Protein AF-A0A1F6DGD8-F1 (afdb_monomer_lite)

Radius of gyration: 29.58 Å; chains: 1; bounding box: 87×39×94 Å

Sequence (217 aa):
MFLIFITRGFLIGGSLERFRTCSASPIFKDLSFHDVTARYHFTMQELTEERMRLYEGSTPLQCDAESMDDVIPTGALAREVARSLPDVPDWPAFSYRNFELLLHEFWRTYDCHLSSYNLDANAYAKAQGIHLSEEAIVSNITREREFVLERERARARATFDRLMNVLRASEKNLPVHAALRCLQRGAADVRNALSLVSDAAQCLPARLGQPETSLRQ

Structure (mmCIF, N/CA/C/O backbone):
data_AF-A0A1F6DGD8-F1
#
_entry.id   AF-A0A1F6DGD8-F1
#
loop_
_atom_site.group_PDB
_atom_site.id
_atom_site.type_symbol
_atom_site.label_atom_id
_atom_site.label_alt_id
_atom_site.label_comp_id
_atom_site.label_asym_id
_atom_site.label_entity_id
_atom_site.label_seq_id
_atom_site.pdbx_PDB_ins_code
_atom_site.Cartn_x
_atom_site.Cartn_y
_atom_site.Cartn_z
_atom_site.occupancy
_atom_site.B_iso_or_equiv
_atom_site.auth_seq_id
_atom_site.auth_comp_id
_atom_site.auth_asym_id
_atom_site.auth_atom_id
_atom_site.pdbx_PDB_model_num
ATOM 1 N N . MET A 1 1 ? 32.852 -26.209 34.727 1.00 40.91 1 MET A N 1
ATOM 2 C CA . MET A 1 1 ? 31.827 -27.115 34.173 1.00 40.91 1 MET A CA 1
ATOM 3 C C . MET A 1 1 ? 30.663 -26.244 33.728 1.00 40.91 1 MET A C 1
ATOM 5 O O . MET A 1 1 ? 29.937 -25.725 34.561 1.00 40.91 1 MET A O 1
ATOM 9 N N . PHE A 1 2 ? 30.646 -25.944 32.429 1.00 40.12 2 PHE A N 1
ATOM 10 C CA . PHE A 1 2 ? 29.650 -25.135 31.724 1.00 40.12 2 PHE A CA 1
ATOM 11 C C . PHE A 1 2 ? 28.313 -25.871 31.658 1.00 40.12 2 PHE A C 1
ATOM 13 O O . PHE A 1 2 ? 28.341 -27.084 31.498 1.00 40.12 2 PHE A O 1
ATOM 20 N N . LEU A 1 3 ? 27.194 -25.143 31.643 1.00 39.84 3 LEU A N 1
ATOM 21 C CA . LEU A 1 3 ? 26.045 -25.452 30.783 1.00 39.84 3 LEU A CA 1
ATOM 22 C C . LEU A 1 3 ? 25.228 -24.167 30.573 1.00 39.84 3 LEU A C 1
ATOM 24 O O . LEU A 1 3 ? 24.606 -23.633 31.486 1.00 39.84 3 LEU A O 1
ATOM 28 N N . ILE A 1 4 ? 25.319 -23.647 29.350 1.00 45.53 4 ILE A N 1
ATOM 29 C CA . ILE A 1 4 ? 24.620 -22.470 28.836 1.00 45.53 4 ILE A CA 1
ATOM 30 C C . ILE A 1 4 ? 23.213 -22.911 28.420 1.00 45.53 4 ILE A C 1
ATOM 32 O O . ILE A 1 4 ? 23.064 -23.856 27.646 1.00 45.53 4 ILE A O 1
ATOM 36 N N . PHE A 1 5 ? 22.185 -22.200 28.886 1.00 42.31 5 PHE A N 1
ATOM 37 C CA . PHE A 1 5 ? 20.824 -22.309 28.363 1.00 42.31 5 PHE A CA 1
ATOM 38 C C . PHE A 1 5 ? 20.746 -21.647 26.979 1.00 42.31 5 PHE A C 1
ATOM 40 O O . PHE A 1 5 ? 20.439 -20.466 26.855 1.00 42.31 5 PHE A O 1
ATOM 47 N N . ILE A 1 6 ? 21.011 -22.421 25.927 1.00 49.81 6 ILE A N 1
ATOM 48 C CA . ILE A 1 6 ? 20.529 -22.126 24.574 1.00 49.81 6 ILE A CA 1
ATOM 49 C C . ILE A 1 6 ? 19.357 -23.068 24.342 1.00 49.81 6 ILE A C 1
ATOM 51 O O . ILE A 1 6 ? 19.546 -24.239 24.027 1.00 49.81 6 ILE A O 1
ATOM 55 N N . THR A 1 7 ? 18.132 -22.582 24.530 1.00 43.38 7 THR A N 1
ATOM 56 C CA . THR A 1 7 ? 16.950 -23.338 24.113 1.00 43.38 7 THR A CA 1
ATOM 57 C C . THR A 1 7 ? 16.058 -22.485 23.228 1.00 43.38 7 THR A C 1
ATOM 59 O O . THR A 1 7 ? 15.537 -21.453 23.633 1.00 43.38 7 THR A O 1
ATOM 62 N N . ARG A 1 8 ? 15.882 -23.017 22.013 1.00 40.22 8 ARG A N 1
ATOM 63 C CA . ARG A 1 8 ? 14.787 -22.788 21.065 1.00 40.22 8 ARG A CA 1
ATOM 64 C C . ARG A 1 8 ? 14.859 -21.535 20.198 1.00 40.22 8 ARG A C 1
ATOM 66 O O . ARG A 1 8 ? 13.958 -20.708 20.167 1.00 40.22 8 ARG A O 1
ATOM 73 N N . GLY A 1 9 ? 15.844 -21.566 19.302 1.00 39.03 9 GLY A N 1
ATOM 74 C CA . GLY A 1 9 ? 15.553 -21.282 17.900 1.00 39.03 9 GLY A CA 1
ATOM 75 C C . GLY A 1 9 ? 14.608 -22.354 17.350 1.00 39.03 9 GLY A C 1
ATOM 76 O O . GLY A 1 9 ? 15.043 -23.453 17.017 1.00 39.03 9 GLY A O 1
ATOM 77 N N . PHE A 1 10 ? 13.315 -22.045 17.275 1.00 38.25 10 PHE A N 1
ATOM 78 C CA . PHE A 1 10 ? 12.439 -22.659 16.282 1.00 38.25 10 PHE A CA 1
ATOM 79 C C . PHE A 1 10 ? 12.475 -21.739 15.064 1.00 38.25 10 PHE A C 1
ATOM 81 O O . PHE A 1 10 ? 11.715 -20.783 14.936 1.00 38.25 10 PHE A O 1
ATOM 88 N N . LEU A 1 11 ? 13.463 -21.995 14.209 1.00 40.72 11 LEU A N 1
ATOM 89 C CA . LEU A 1 11 ? 13.528 -21.439 12.871 1.00 40.72 11 LEU A CA 1
ATOM 90 C C . LEU A 1 11 ? 12.308 -21.957 12.110 1.00 40.72 11 LEU A C 1
ATOM 92 O O . LEU A 1 11 ? 12.252 -23.122 11.721 1.00 40.72 11 LEU A O 1
ATOM 96 N N . ILE A 1 12 ? 11.343 -21.073 11.870 1.00 48.94 12 ILE A N 1
ATOM 97 C CA . ILE A 1 12 ? 10.409 -21.197 10.753 1.00 48.94 12 ILE A CA 1
ATOM 98 C C . ILE A 1 12 ? 11.261 -21.009 9.487 1.00 48.94 12 ILE A C 1
ATOM 100 O O . ILE A 1 12 ? 11.306 -19.944 8.884 1.00 48.94 12 ILE A O 1
ATOM 104 N N . GLY A 1 13 ? 12.027 -22.044 9.135 1.00 35.81 13 GLY A N 1
ATOM 105 C CA . GLY A 1 13 ? 12.847 -22.153 7.926 1.00 35.81 13 GLY A CA 1
ATOM 106 C C . GLY A 1 13 ? 12.016 -22.573 6.715 1.00 35.81 13 GLY A C 1
ATOM 107 O O . GLY A 1 13 ? 12.469 -23.357 5.889 1.00 35.81 13 GLY A O 1
ATOM 108 N N . GLY A 1 14 ? 10.777 -22.089 6.631 1.00 36.12 14 GLY A N 1
ATOM 109 C CA . GLY A 1 14 ? 9.896 -22.263 5.484 1.00 36.12 14 GLY A CA 1
ATOM 110 C C . GLY A 1 14 ? 10.164 -21.178 4.448 1.00 36.12 14 GLY A C 1
ATOM 111 O O . GLY A 1 14 ? 9.454 -20.185 4.403 1.00 36.12 14 GLY A O 1
ATOM 112 N N . SER A 1 15 ? 11.216 -21.384 3.654 1.00 41.22 15 SER A N 1
ATOM 113 C CA . SER A 1 15 ? 11.494 -20.769 2.347 1.00 41.22 15 SER A CA 1
ATOM 114 C C . SER A 1 15 ? 11.371 -19.237 2.224 1.00 41.22 15 SER A C 1
ATOM 116 O O . SER A 1 15 ? 10.540 -18.715 1.487 1.00 41.22 15 SER A O 1
ATOM 118 N N . LEU A 1 16 ? 12.329 -18.509 2.808 1.00 45.91 16 LEU A N 1
ATOM 119 C CA . LEU A 1 16 ? 12.731 -17.199 2.266 1.00 45.91 16 LEU A CA 1
ATOM 120 C C . LEU A 1 16 ? 13.339 -17.317 0.844 1.00 45.91 16 LEU A C 1
ATOM 122 O O . LEU A 1 16 ? 13.525 -16.312 0.165 1.00 45.91 16 LEU A O 1
ATOM 126 N N . GLU A 1 17 ? 13.640 -18.536 0.375 1.00 41.62 17 GLU A N 1
ATOM 127 C CA . GLU A 1 17 ? 14.158 -18.793 -0.974 1.00 41.62 17 GLU A CA 1
ATOM 128 C C . GLU A 1 17 ? 13.099 -18.690 -2.079 1.00 41.62 17 GLU A C 1
ATOM 130 O O . GLU A 1 17 ? 13.462 -18.384 -3.213 1.00 41.62 17 GLU A O 1
ATOM 135 N N . ARG A 1 18 ? 11.800 -18.850 -1.778 1.00 46.66 18 ARG A N 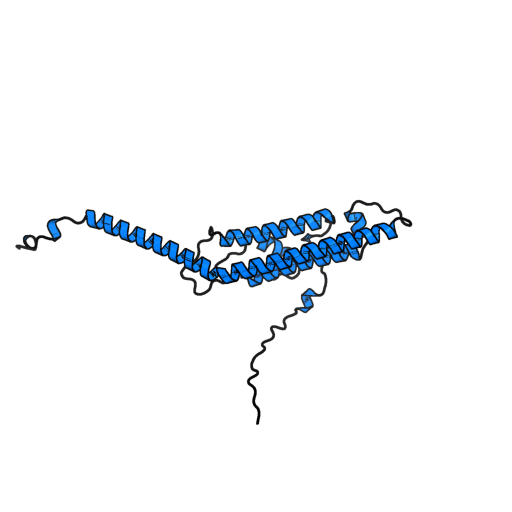1
ATOM 136 C CA . ARG A 1 18 ? 10.726 -18.609 -2.763 1.00 46.66 18 ARG A CA 1
ATOM 137 C C . ARG A 1 18 ? 10.729 -17.173 -3.291 1.00 46.66 18 ARG A C 1
ATOM 139 O O . ARG A 1 18 ? 10.418 -16.942 -4.451 1.00 46.66 18 ARG A O 1
ATOM 146 N N . PHE A 1 19 ? 11.195 -16.228 -2.478 1.00 50.31 19 PHE A N 1
ATOM 147 C CA . PHE A 1 19 ? 11.262 -14.813 -2.836 1.00 50.31 19 PHE A CA 1
ATOM 148 C C . PHE A 1 19 ? 12.447 -14.439 -3.750 1.00 50.31 19 PHE A C 1
ATOM 150 O O . PHE A 1 19 ? 12.554 -13.276 -4.139 1.00 50.31 19 PHE A O 1
ATOM 157 N N . ARG A 1 20 ? 13.344 -15.374 -4.112 1.00 50.34 20 ARG A N 1
ATOM 158 C CA . ARG A 1 20 ? 14.550 -15.066 -4.915 1.00 50.34 20 ARG A CA 1
ATOM 159 C C . ARG A 1 20 ? 14.324 -14.988 -6.420 1.00 50.34 20 ARG A C 1
ATOM 161 O O . ARG A 1 20 ? 15.114 -14.347 -7.106 1.00 50.34 20 ARG A O 1
ATOM 168 N N . THR A 1 21 ? 13.298 -15.640 -6.949 1.00 63.34 21 THR A N 1
ATOM 169 C CA . THR A 1 21 ? 13.036 -15.625 -8.390 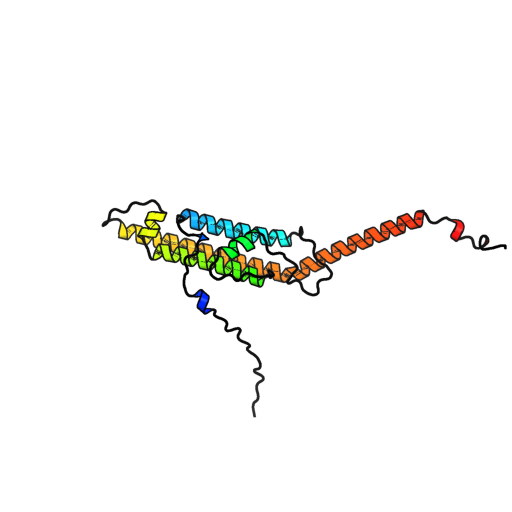1.00 63.34 21 THR A CA 1
ATOM 170 C C . THR A 1 21 ? 12.036 -14.530 -8.716 1.00 63.34 21 THR A C 1
ATOM 172 O O . THR A 1 21 ? 10.925 -14.531 -8.186 1.00 63.34 21 THR A O 1
ATOM 175 N N . CYS A 1 22 ? 12.434 -13.598 -9.583 1.00 71.38 22 CYS A N 1
ATOM 176 C CA . CYS A 1 22 ? 11.527 -12.603 -10.136 1.00 71.38 22 CYS A CA 1
ATOM 177 C C . CYS A 1 22 ? 10.519 -13.305 -11.043 1.00 71.38 22 CYS A C 1
ATOM 179 O O . CYS A 1 22 ? 10.833 -13.669 -12.175 1.00 71.38 22 CYS A O 1
ATOM 181 N N . SER A 1 23 ? 9.319 -13.536 -10.525 1.00 65.56 23 SER A N 1
ATOM 182 C CA . SER A 1 23 ? 8.184 -13.991 -11.312 1.00 65.56 23 SER A CA 1
ATOM 183 C C . SER A 1 23 ? 7.484 -12.770 -11.906 1.00 65.56 23 SER A C 1
ATOM 185 O O . SER A 1 23 ? 7.271 -11.758 -11.238 1.00 65.56 23 SER A O 1
ATOM 187 N N . ALA A 1 24 ? 7.159 -12.841 -13.196 1.00 63.22 24 ALA A N 1
ATOM 188 C CA . ALA A 1 24 ? 6.364 -11.807 -13.841 1.00 63.22 24 ALA A CA 1
ATOM 189 C C . ALA A 1 24 ? 4.959 -11.828 -13.225 1.00 63.22 24 ALA A C 1
ATOM 191 O O . ALA A 1 24 ? 4.208 -12.785 -13.425 1.00 63.22 24 ALA A O 1
ATOM 192 N N . SER A 1 25 ? 4.607 -10.798 -12.455 1.00 71.19 25 SER A N 1
ATOM 193 C CA . SER A 1 25 ? 3.242 -10.667 -11.951 1.00 71.19 25 SER A CA 1
ATOM 194 C C . SER A 1 25 ? 2.317 -10.174 -13.062 1.00 71.19 25 SER A C 1
ATOM 196 O O . SER A 1 25 ? 2.694 -9.285 -13.833 1.00 71.19 25 SER A O 1
ATOM 198 N N . PRO A 1 26 ? 1.080 -10.693 -13.126 1.00 80.56 26 PRO A N 1
ATOM 199 C CA . PRO A 1 26 ? 0.079 -10.201 -14.063 1.00 80.56 26 PRO A CA 1
ATOM 200 C C . PRO A 1 26 ? -0.262 -8.716 -13.861 1.00 80.56 26 PRO A C 1
ATOM 202 O O . PRO A 1 26 ? -0.726 -8.090 -14.807 1.00 80.56 26 PRO A O 1
ATOM 205 N N . ILE A 1 27 ? -0.018 -8.131 -12.679 1.00 87.75 27 ILE A N 1
ATOM 206 C CA . ILE A 1 27 ? -0.448 -6.759 -12.357 1.00 87.75 27 ILE A CA 1
ATOM 207 C C . ILE A 1 27 ? 0.264 -5.668 -13.169 1.00 87.75 27 ILE A C 1
ATOM 209 O O . ILE A 1 27 ? -0.312 -4.609 -13.408 1.00 87.75 27 ILE A O 1
ATOM 213 N N . PHE A 1 28 ? 1.501 -5.927 -13.599 1.00 89.81 28 PHE A N 1
ATOM 214 C CA . PHE A 1 28 ? 2.312 -4.993 -14.390 1.00 89.81 28 PHE A CA 1
ATOM 215 C C . PHE A 1 28 ? 2.538 -5.474 -15.821 1.00 89.81 28 PHE A C 1
ATOM 217 O O . PHE A 1 28 ? 3.263 -4.842 -16.593 1.00 89.81 28 PHE A O 1
ATOM 224 N N . LYS A 1 29 ? 1.930 -6.605 -16.182 1.00 85.25 29 LYS A N 1
ATOM 225 C CA . LYS A 1 29 ? 2.089 -7.190 -17.502 1.00 85.25 29 LYS A CA 1
ATOM 226 C C . LYS A 1 29 ? 1.529 -6.233 -18.557 1.00 85.25 29 LYS A C 1
ATOM 228 O O . LYS A 1 29 ? 0.457 -5.667 -18.378 1.00 85.25 29 LYS A O 1
ATOM 233 N N . ASP A 1 30 ? 2.271 -6.070 -19.648 1.00 84.56 30 ASP A N 1
ATOM 234 C CA . ASP A 1 30 ? 1.887 -5.274 -20.822 1.00 84.56 30 ASP A CA 1
ATOM 235 C C . ASP A 1 30 ? 1.698 -3.759 -20.572 1.00 84.56 30 ASP A C 1
ATOM 237 O O . ASP A 1 30 ? 1.304 -3.033 -21.483 1.00 84.56 30 ASP A O 1
ATOM 241 N N . LEU A 1 31 ? 2.024 -3.255 -19.376 1.00 87.44 31 LEU A N 1
ATOM 242 C CA . LEU A 1 31 ? 1.972 -1.827 -19.055 1.00 87.44 31 LEU A CA 1
ATOM 243 C C . LEU A 1 31 ? 3.235 -1.093 -19.524 1.00 87.44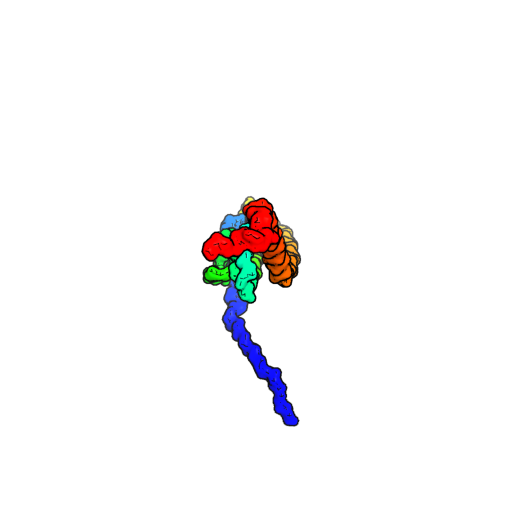 31 LEU A C 1
ATOM 245 O O . LEU A 1 31 ? 4.331 -1.651 -19.514 1.00 87.44 31 LEU A O 1
ATOM 249 N N . SER A 1 32 ? 3.098 0.186 -19.886 1.00 87.88 32 SER A N 1
ATOM 250 C CA . SER A 1 32 ? 4.253 1.047 -20.162 1.00 87.88 32 SER A CA 1
ATOM 251 C C . SER A 1 32 ? 5.054 1.335 -18.886 1.00 87.88 32 SER A C 1
ATOM 253 O O . SER A 1 32 ? 4.549 1.182 -17.777 1.00 87.88 32 SER A O 1
ATOM 255 N N . PHE A 1 33 ? 6.299 1.806 -19.001 1.00 88.38 33 PHE A N 1
ATOM 256 C CA . PHE A 1 33 ? 7.082 2.214 -17.827 1.00 88.38 33 PHE A CA 1
ATOM 257 C C . PHE A 1 33 ? 6.336 3.282 -17.011 1.00 88.38 33 PHE A C 1
ATOM 259 O O . PHE A 1 33 ? 6.224 3.166 -15.792 1.00 88.38 33 PHE A O 1
ATOM 266 N N . HIS A 1 34 ? 5.760 4.277 -17.690 1.00 90.38 34 HIS A N 1
ATOM 267 C CA . HIS A 1 34 ? 4.965 5.314 -17.042 1.00 90.38 34 HIS A CA 1
ATOM 268 C C . HIS A 1 34 ? 3.742 4.721 -16.325 1.00 90.38 34 HIS A C 1
ATOM 270 O O . HIS A 1 34 ? 3.513 5.023 -15.156 1.00 90.38 34 HIS A O 1
ATOM 276 N N . ASP A 1 35 ? 3.009 3.810 -16.965 1.00 92.56 35 ASP A N 1
ATOM 277 C CA . ASP A 1 35 ? 1.814 3.209 -16.364 1.00 92.56 35 ASP A CA 1
ATOM 278 C C . ASP A 1 35 ? 2.152 2.289 -15.191 1.00 92.56 35 ASP A C 1
ATOM 280 O O . ASP A 1 35 ? 1.443 2.302 -14.189 1.00 92.56 35 ASP A O 1
ATOM 284 N N . VAL A 1 36 ? 3.257 1.537 -15.259 1.00 91.75 36 VAL A N 1
ATOM 285 C CA . VAL A 1 36 ? 3.736 0.709 -14.141 1.00 91.75 36 VAL A CA 1
ATOM 286 C C . VAL A 1 36 ? 4.077 1.588 -12.940 1.00 91.75 36 VAL A C 1
ATOM 288 O O . VAL A 1 36 ? 3.627 1.300 -11.832 1.00 91.75 36 VAL A O 1
ATOM 291 N N . THR A 1 37 ? 4.841 2.666 -13.147 1.00 94.00 37 THR A N 1
ATOM 292 C CA . THR A 1 37 ? 5.204 3.590 -12.059 1.00 94.00 37 THR A CA 1
ATOM 293 C C . THR A 1 37 ? 3.961 4.236 -11.446 1.00 94.00 37 THR A C 1
ATOM 295 O O . THR A 1 37 ? 3.780 4.189 -10.229 1.00 94.00 37 THR A O 1
ATOM 298 N N . ALA A 1 38 ? 3.053 4.761 -12.274 1.00 95.38 38 ALA A N 1
ATOM 299 C CA . ALA A 1 38 ? 1.805 5.363 -11.820 1.00 95.38 38 ALA A CA 1
ATOM 300 C C . ALA A 1 38 ? 0.932 4.358 -11.055 1.00 95.38 38 ALA A C 1
ATOM 302 O O . ALA A 1 38 ? 0.467 4.662 -9.956 1.00 95.38 38 ALA A O 1
ATOM 303 N N . ARG A 1 39 ? 0.761 3.142 -11.591 1.00 95.31 39 ARG A N 1
ATOM 304 C CA . ARG A 1 39 ? -0.012 2.065 -10.963 1.00 95.31 39 ARG A CA 1
ATOM 305 C C . ARG A 1 39 ? 0.574 1.671 -9.614 1.00 95.31 39 ARG A C 1
ATOM 307 O O . ARG A 1 39 ? -0.181 1.550 -8.659 1.00 95.31 39 ARG A O 1
ATOM 314 N N . TYR A 1 40 ? 1.894 1.512 -9.514 1.00 95.56 40 TYR A N 1
ATOM 315 C CA . TYR A 1 40 ? 2.559 1.186 -8.253 1.00 95.56 40 TYR A CA 1
ATOM 316 C C . TYR A 1 40 ? 2.310 2.255 -7.182 1.00 95.56 40 TYR A C 1
ATOM 318 O O . TYR A 1 40 ? 1.843 1.926 -6.091 1.00 95.56 40 TYR A O 1
ATOM 326 N N . HIS A 1 41 ? 2.583 3.528 -7.491 1.00 96.00 41 HIS A N 1
ATOM 327 C CA . HIS A 1 41 ? 2.426 4.619 -6.521 1.00 96.00 41 HIS A CA 1
ATOM 328 C C . HIS A 1 41 ? 0.967 4.794 -6.102 1.00 96.00 41 HIS A C 1
ATOM 330 O O . HIS A 1 41 ? 0.689 4.929 -4.912 1.00 96.00 41 HIS A O 1
ATOM 336 N N . PHE A 1 42 ? 0.042 4.729 -7.061 1.00 96.56 42 PHE A N 1
ATOM 337 C CA . PHE A 1 42 ? -1.389 4.826 -6.798 1.00 96.56 42 PHE A CA 1
ATOM 338 C C . PHE A 1 42 ? -1.884 3.672 -5.921 1.00 96.56 42 PHE A C 1
ATOM 340 O O . PHE A 1 42 ? -2.467 3.910 -4.869 1.00 96.56 42 PHE A O 1
ATOM 347 N N . THR A 1 43 ? -1.579 2.422 -6.279 1.00 96.31 43 THR A N 1
ATOM 348 C CA . THR A 1 43 ? -2.005 1.257 -5.492 1.00 96.31 43 THR A CA 1
ATOM 349 C C . THR A 1 43 ? -1.371 1.246 -4.098 1.00 96.31 43 THR A C 1
ATOM 351 O O . THR A 1 43 ? -2.063 0.939 -3.132 1.00 96.31 43 THR A O 1
ATOM 354 N N . MET A 1 44 ? -0.097 1.632 -3.941 1.00 95.69 44 MET A N 1
ATOM 355 C CA . MET A 1 44 ? 0.514 1.765 -2.608 1.00 95.69 44 MET A CA 1
ATOM 356 C C . MET A 1 44 ? -0.170 2.832 -1.753 1.00 95.69 44 MET A C 1
ATOM 358 O O . MET A 1 44 ? -0.380 2.621 -0.554 1.00 95.69 44 MET A O 1
ATOM 362 N N . GLN A 1 45 ? -0.516 3.970 -2.358 1.00 95.69 45 GLN A N 1
ATOM 363 C CA . GLN A 1 45 ? -1.264 5.021 -1.683 1.00 95.69 45 GLN A CA 1
ATOM 364 C C . GLN A 1 45 ? -2.636 4.503 -1.242 1.00 95.69 45 GLN A C 1
ATOM 366 O O . GLN A 1 45 ? -2.958 4.601 -0.061 1.00 95.69 45 GLN A O 1
ATOM 371 N N . GLU A 1 46 ? -3.408 3.898 -2.144 1.00 95.81 46 GLU A N 1
ATOM 372 C CA . GLU A 1 46 ? -4.745 3.392 -1.827 1.00 95.81 46 GLU A CA 1
ATOM 373 C C . GLU A 1 46 ? -4.722 2.280 -0.771 1.00 95.81 46 GLU A C 1
ATOM 375 O O . GLU A 1 46 ? -5.548 2.295 0.138 1.00 95.81 46 GLU A O 1
ATOM 380 N N . LEU A 1 47 ? -3.760 1.350 -0.828 1.00 94.06 47 LEU A N 1
ATOM 381 C CA . LEU A 1 47 ? -3.591 0.309 0.195 1.00 94.06 47 LEU A CA 1
ATOM 382 C C . LEU A 1 47 ? -3.297 0.913 1.569 1.00 94.06 47 LEU A C 1
ATOM 384 O O . LEU A 1 47 ? -3.828 0.467 2.589 1.00 94.06 47 LEU A O 1
ATOM 388 N N . THR A 1 48 ? -2.443 1.935 1.599 1.00 91.75 48 THR A N 1
ATOM 389 C CA . THR A 1 48 ? -2.101 2.640 2.835 1.00 91.75 48 THR A CA 1
ATOM 390 C C . THR A 1 48 ? -3.309 3.394 3.371 1.00 91.75 48 THR A C 1
ATOM 392 O O . THR A 1 48 ? -3.625 3.273 4.550 1.00 91.75 48 THR A O 1
ATOM 395 N N . GLU A 1 49 ? -4.011 4.143 2.522 1.00 91.62 49 GLU A N 1
ATOM 396 C CA . GLU A 1 49 ? -5.215 4.878 2.904 1.00 91.62 49 GLU A CA 1
ATOM 397 C C . GLU A 1 49 ? -6.321 3.944 3.391 1.00 91.62 49 GLU A C 1
ATOM 399 O O . GLU A 1 49 ? -6.936 4.219 4.419 1.00 91.62 49 GLU A O 1
ATOM 404 N N . GLU A 1 50 ? -6.556 2.826 2.702 1.00 89.75 50 GLU A N 1
ATOM 405 C CA . GLU A 1 50 ? -7.510 1.805 3.128 1.00 89.75 50 GLU A CA 1
ATOM 406 C C . GLU A 1 50 ? -7.163 1.306 4.533 1.00 89.75 50 GLU A C 1
ATOM 408 O O . GLU A 1 50 ? -8.023 1.307 5.415 1.00 89.75 50 GLU A O 1
ATOM 413 N N . ARG A 1 51 ? -5.890 0.967 4.786 1.00 87.00 51 ARG A N 1
ATOM 414 C CA . ARG A 1 51 ? -5.446 0.547 6.121 1.00 87.00 51 ARG A CA 1
ATOM 415 C C . ARG A 1 51 ? -5.616 1.655 7.159 1.00 87.00 51 ARG A C 1
ATOM 417 O O . ARG A 1 51 ? -6.062 1.373 8.269 1.00 87.00 51 ARG A O 1
ATOM 424 N N . MET A 1 52 ? -5.299 2.902 6.815 1.00 85.44 52 MET A N 1
ATOM 425 C CA . MET A 1 52 ? -5.429 4.034 7.733 1.00 85.44 52 MET A CA 1
ATOM 426 C C . MET A 1 52 ? -6.886 4.331 8.096 1.00 85.44 52 MET A C 1
ATOM 428 O O . MET A 1 52 ? -7.189 4.539 9.270 1.00 85.44 52 MET A O 1
ATOM 432 N N . ARG A 1 53 ? -7.812 4.243 7.136 1.00 84.50 53 ARG A N 1
ATOM 433 C CA . ARG A 1 53 ? -9.255 4.403 7.384 1.00 84.50 53 ARG A CA 1
ATOM 434 C C . ARG A 1 53 ? -9.791 3.366 8.366 1.00 84.50 53 ARG A C 1
ATOM 436 O O . ARG A 1 53 ? -10.647 3.688 9.188 1.00 84.50 53 ARG A O 1
ATOM 443 N N . LEU A 1 54 ? -9.259 2.144 8.335 1.00 76.81 54 LEU A N 1
ATOM 444 C CA . LEU A 1 54 ? -9.625 1.117 9.312 1.00 76.81 54 LEU A CA 1
ATOM 445 C C . LEU A 1 54 ? -9.188 1.486 10.737 1.00 76.81 54 LEU A C 1
ATOM 447 O O . LEU A 1 54 ? -9.872 1.117 11.695 1.00 76.81 54 LEU A O 1
ATOM 451 N N . TYR A 1 55 ? -8.113 2.269 10.893 1.00 75.75 55 TYR A N 1
ATOM 452 C CA . TYR A 1 55 ? -7.772 2.856 12.187 1.00 75.75 55 TYR A CA 1
ATOM 453 C C . TYR A 1 55 ? -8.664 4.020 12.563 1.00 75.75 55 TYR A C 1
ATOM 455 O O . TYR A 1 55 ? -8.844 4.226 13.751 1.00 75.75 55 TYR A O 1
ATOM 463 N N . GLU A 1 56 ? -9.228 4.788 11.636 1.00 76.81 56 GLU A N 1
ATOM 464 C CA . GLU A 1 56 ? -9.967 6.025 11.939 1.00 76.81 56 GLU A CA 1
ATOM 465 C C . GLU A 1 56 ? -11.360 5.800 12.555 1.00 76.81 56 GLU A C 1
ATOM 467 O O . GLU A 1 56 ? -11.898 6.713 13.177 1.00 76.81 56 GLU A O 1
ATOM 472 N N . GLY A 1 57 ? -11.863 4.561 12.572 1.00 61.41 57 GLY A N 1
ATOM 473 C CA . GLY A 1 57 ? -12.905 4.158 13.528 1.00 61.41 57 GLY A CA 1
ATOM 474 C C . GLY A 1 57 ? -14.319 4.021 12.978 1.00 61.41 57 GLY A C 1
ATOM 475 O O . GLY A 1 57 ? -15.271 4.099 13.750 1.00 61.41 57 GLY A O 1
ATOM 476 N N . SER A 1 58 ? -14.478 3.765 11.679 1.00 61.25 58 SER A N 1
ATOM 477 C CA . SER A 1 58 ? -15.748 3.242 11.151 1.00 61.25 58 SER A CA 1
ATOM 478 C C . SER A 1 58 ? -15.974 1.771 11.523 1.00 61.25 58 SER A C 1
ATOM 480 O O . SER A 1 58 ? -17.111 1.301 11.529 1.00 61.25 58 SER A O 1
ATOM 482 N N . THR A 1 59 ? -14.910 1.044 11.866 1.00 66.38 59 THR A N 1
ATOM 483 C CA . THR A 1 59 ? -14.981 -0.359 12.269 1.00 66.38 59 THR A CA 1
ATOM 484 C C . THR A 1 59 ? -15.394 -0.481 13.739 1.00 66.38 59 THR A C 1
ATOM 486 O O . THR A 1 59 ? -14.697 0.058 14.607 1.00 66.38 59 THR A O 1
ATOM 489 N N . PRO A 1 60 ? -16.502 -1.177 14.059 1.00 64.69 60 PRO A N 1
ATOM 490 C CA . PRO A 1 60 ? -16.901 -1.402 15.440 1.00 64.69 60 PRO A CA 1
ATOM 491 C C . PRO A 1 60 ? -15.841 -2.251 16.148 1.00 64.69 60 PRO A C 1
ATOM 493 O O . PRO A 1 60 ? -15.677 -3.434 15.865 1.00 64.69 60 PRO A O 1
ATOM 496 N N . LEU A 1 61 ? -15.116 -1.620 17.069 1.00 70.12 61 LEU A N 1
ATOM 497 C CA . LEU A 1 61 ? -14.154 -2.285 17.939 1.00 70.12 61 LEU A CA 1
ATOM 498 C C . LEU A 1 61 ? -14.894 -3.169 18.947 1.00 70.12 61 LEU A C 1
ATOM 500 O O . LEU A 1 61 ? -15.753 -2.689 19.692 1.00 70.12 61 LEU A O 1
ATOM 504 N N . GLN A 1 62 ? -14.533 -4.449 18.971 1.00 72.19 62 GLN A N 1
ATOM 505 C CA . GLN A 1 62 ? -14.902 -5.384 20.028 1.00 72.19 62 GLN A CA 1
ATOM 506 C C . GLN A 1 62 ? -14.049 -5.076 21.266 1.00 72.19 62 GLN A C 1
ATOM 508 O O . GLN A 1 62 ? -12.859 -5.374 21.315 1.00 72.19 62 GLN A O 1
ATOM 513 N N . CYS A 1 63 ? -14.647 -4.383 22.239 1.00 73.75 63 CYS A N 1
ATOM 514 C CA . CYS A 1 63 ? -13.987 -3.956 23.482 1.00 73.75 63 CYS A CA 1
ATOM 515 C C . CYS A 1 63 ? -13.823 -5.082 24.518 1.00 73.75 63 CYS A C 1
ATOM 517 O O . CYS A 1 63 ? -13.417 -4.833 25.650 1.00 73.75 63 CYS A O 1
ATOM 519 N N . ASP A 1 64 ? -14.166 -6.299 24.118 1.00 66.69 64 ASP A N 1
ATOM 520 C CA . ASP A 1 64 ? -14.108 -7.565 24.837 1.00 66.69 64 ASP A CA 1
ATOM 521 C C . ASP A 1 64 ? -13.021 -8.510 24.289 1.00 66.69 64 ASP A C 1
ATOM 523 O O . ASP A 1 64 ? -12.851 -9.611 24.809 1.00 66.69 64 ASP A O 1
ATOM 527 N N . ALA A 1 65 ? -12.269 -8.097 23.262 1.00 57.72 65 ALA A N 1
ATOM 528 C CA . ALA A 1 65 ? -11.257 -8.940 22.638 1.00 57.72 65 ALA A CA 1
ATOM 529 C C . ALA A 1 65 ? -10.012 -9.119 23.533 1.00 57.72 65 ALA A C 1
ATOM 531 O O . ALA A 1 65 ? -9.358 -8.147 23.913 1.00 57.72 65 ALA A O 1
ATOM 532 N N . GLU A 1 66 ? -9.638 -10.374 23.816 1.00 59.50 66 GLU A N 1
ATOM 533 C CA . GLU A 1 66 ? -8.373 -10.720 24.495 1.00 59.50 66 GLU A CA 1
ATOM 534 C C . GLU A 1 66 ? -7.136 -10.374 23.647 1.00 59.50 66 GLU A C 1
ATOM 536 O O . GLU A 1 66 ? -6.051 -10.156 24.190 1.00 59.50 66 GLU A O 1
ATOM 541 N N . SER A 1 67 ? -7.284 -10.308 22.317 1.00 59.56 67 SER A N 1
ATOM 542 C CA . SER A 1 67 ? -6.208 -9.948 21.392 1.00 59.56 67 SER A CA 1
ATOM 543 C C . SER A 1 67 ? -6.685 -8.992 20.301 1.00 59.56 67 SER A C 1
ATOM 545 O O . SER A 1 67 ? -7.827 -9.048 19.849 1.00 59.56 67 SER A O 1
ATOM 547 N N . MET A 1 68 ? -5.778 -8.121 19.861 1.00 60.75 68 MET A N 1
ATOM 548 C CA . MET A 1 68 ? -6.035 -7.116 18.826 1.00 60.75 68 MET A CA 1
ATOM 549 C C . MET A 1 68 ? -5.856 -7.655 17.395 1.00 60.75 68 MET A C 1
ATOM 551 O O . MET A 1 68 ? -6.068 -6.911 16.437 1.00 60.75 68 MET A O 1
ATOM 555 N N . ASP A 1 69 ? -5.463 -8.923 17.236 1.00 59.84 69 ASP A N 1
ATOM 556 C CA . ASP A 1 69 ? -5.005 -9.478 15.955 1.00 59.84 69 ASP A CA 1
ATOM 557 C C . ASP A 1 69 ? -6.136 -9.650 14.923 1.00 59.84 69 ASP A C 1
ATOM 559 O O . ASP A 1 69 ? -5.879 -9.555 13.721 1.00 59.84 69 ASP A O 1
ATOM 563 N N . ASP A 1 70 ? -7.383 -9.798 15.384 1.00 61.69 70 ASP A N 1
ATOM 564 C CA . ASP A 1 70 ? -8.585 -9.954 14.543 1.00 61.69 70 ASP A CA 1
ATOM 565 C C . ASP A 1 70 ? -9.434 -8.675 14.440 1.00 61.69 70 ASP A C 1
ATOM 567 O O . ASP A 1 70 ? -10.501 -8.654 13.825 1.00 61.69 70 ASP A O 1
ATOM 571 N N . VAL A 1 71 ? -8.971 -7.578 15.040 1.00 63.69 71 VAL A N 1
ATOM 572 C CA . VAL A 1 71 ? -9.767 -6.351 15.187 1.00 63.69 71 VAL A CA 1
ATOM 573 C C . VAL A 1 71 ? -9.870 -5.562 13.882 1.00 63.69 71 VAL A C 1
ATOM 575 O O . VAL A 1 71 ? -10.836 -4.824 13.674 1.00 63.69 71 VAL A O 1
ATOM 578 N N . ILE A 1 72 ? -8.886 -5.701 12.990 1.00 71.06 72 ILE A N 1
ATOM 579 C CA . ILE A 1 72 ? -8.834 -4.934 11.746 1.00 71.06 72 ILE A CA 1
ATOM 580 C C . ILE A 1 72 ? -9.164 -5.846 10.562 1.00 71.06 72 ILE A C 1
ATOM 582 O O . ILE A 1 72 ? -8.375 -6.737 10.246 1.00 71.06 72 ILE A O 1
ATOM 586 N N . PRO A 1 73 ? -10.289 -5.619 9.862 1.00 73.75 73 PRO A N 1
ATOM 587 C CA . PRO A 1 73 ? -10.674 -6.446 8.733 1.00 73.75 73 PRO A CA 1
ATOM 588 C C . PRO A 1 73 ? -9.688 -6.286 7.575 1.00 73.75 73 PRO A C 1
ATOM 590 O O . PRO A 1 73 ? -9.029 -5.257 7.411 1.00 73.75 73 PRO A O 1
ATOM 593 N N . THR A 1 74 ? -9.626 -7.299 6.714 1.00 75.31 74 THR A N 1
ATOM 594 C CA . THR A 1 74 ? -8.966 -7.146 5.418 1.00 75.31 74 THR A CA 1
ATOM 595 C C . THR A 1 74 ? -9.739 -6.128 4.600 1.00 75.31 74 THR A C 1
ATOM 597 O O . THR A 1 74 ? -10.917 -6.342 4.299 1.00 75.31 74 THR A O 1
ATOM 600 N N . GLY A 1 75 ? -9.064 -5.052 4.216 1.00 82.44 75 GLY A N 1
ATOM 601 C CA . GLY A 1 75 ? -9.563 -4.152 3.194 1.00 82.44 75 GLY A CA 1
ATOM 602 C C . GLY A 1 75 ? -9.885 -4.893 1.890 1.00 82.44 75 GLY A C 1
ATOM 603 O O . GLY A 1 75 ? -9.292 -5.934 1.580 1.00 82.44 75 GLY A O 1
ATOM 604 N N . ALA A 1 76 ? -10.867 -4.395 1.143 1.00 87.75 76 ALA A N 1
ATOM 605 C CA . ALA A 1 76 ? -11.272 -4.989 -0.125 1.00 87.75 76 ALA A CA 1
ATOM 606 C C . ALA A 1 76 ? -10.142 -4.899 -1.157 1.00 87.75 76 ALA A C 1
ATOM 608 O O . ALA A 1 76 ? -9.860 -5.891 -1.834 1.00 87.75 76 ALA A O 1
ATOM 609 N N . LEU A 1 77 ? -9.454 -3.754 -1.214 1.00 91.56 77 LEU A N 1
ATOM 610 C CA . LEU A 1 77 ? -8.336 -3.547 -2.127 1.00 91.56 77 LEU A CA 1
ATOM 611 C C . LEU A 1 77 ? -7.140 -4.414 -1.732 1.00 91.56 77 LEU A C 1
ATOM 613 O O . LEU A 1 77 ? -6.563 -5.080 -2.588 1.00 91.56 77 LEU A O 1
ATOM 617 N N . ALA A 1 78 ? -6.800 -4.487 -0.442 1.00 91.06 78 ALA A N 1
ATOM 618 C CA . ALA A 1 78 ? -5.743 -5.380 0.037 1.00 91.06 78 ALA A CA 1
ATOM 619 C C . ALA A 1 78 ? -5.975 -6.840 -0.389 1.00 91.06 78 ALA A C 1
ATOM 621 O O . ALA A 1 78 ? -5.041 -7.523 -0.815 1.00 91.06 78 ALA A O 1
ATOM 622 N N . ARG A 1 79 ? -7.228 -7.308 -0.336 1.00 89.81 79 ARG A N 1
ATOM 623 C CA . ARG A 1 79 ? -7.603 -8.654 -0.787 1.00 89.81 79 ARG A CA 1
ATOM 624 C C . ARG A 1 79 ? -7.491 -8.817 -2.304 1.00 89.81 79 ARG A C 1
ATOM 626 O O . ARG A 1 79 ? -7.070 -9.873 -2.769 1.00 89.81 79 ARG A O 1
ATOM 633 N N . GLU A 1 80 ? -7.876 -7.804 -3.072 1.00 91.06 80 GLU A N 1
ATOM 634 C CA . GLU A 1 80 ? -7.735 -7.810 -4.530 1.00 91.06 80 GLU A CA 1
ATOM 635 C C . GLU A 1 80 ? -6.261 -7.866 -4.948 1.00 91.06 80 GLU A C 1
ATOM 637 O O . GLU A 1 80 ? -5.872 -8.741 -5.724 1.00 91.06 80 GLU A O 1
ATOM 642 N N . VAL A 1 81 ? -5.424 -7.001 -4.369 1.00 92.31 81 VAL A N 1
ATOM 643 C CA . VAL A 1 81 ? -3.984 -6.966 -4.653 1.00 92.31 81 VAL A CA 1
ATOM 644 C C . VAL A 1 81 ? -3.325 -8.283 -4.251 1.00 92.31 81 VAL A C 1
ATOM 646 O O . VAL A 1 81 ? -2.575 -8.841 -5.049 1.00 92.31 81 VAL A O 1
ATOM 649 N N . ALA A 1 82 ? -3.657 -8.839 -3.081 1.00 90.88 82 ALA A N 1
ATOM 650 C CA . ALA A 1 82 ? -3.146 -10.135 -2.634 1.00 90.88 82 ALA A CA 1
ATOM 651 C C . ALA A 1 82 ? -3.372 -11.249 -3.671 1.00 90.88 82 ALA A C 1
ATOM 653 O O . ALA A 1 82 ? -2.453 -12.001 -3.973 1.00 90.88 82 ALA A O 1
ATOM 654 N N . ARG A 1 83 ? -4.560 -11.313 -4.286 1.00 89.12 83 ARG A N 1
ATOM 655 C CA . ARG A 1 83 ? -4.889 -12.321 -5.314 1.00 89.12 83 ARG A CA 1
ATOM 656 C C . ARG A 1 83 ? -4.120 -12.147 -6.622 1.00 89.12 83 ARG A C 1
ATOM 658 O O . ARG A 1 83 ? -3.986 -13.102 -7.379 1.00 89.12 83 ARG A O 1
ATOM 665 N N . SER A 1 84 ? -3.665 -10.931 -6.913 1.00 89.38 84 SER A N 1
ATOM 666 C CA . SER A 1 84 ? -2.894 -10.624 -8.124 1.00 89.38 84 SER A CA 1
ATOM 667 C C . SER A 1 84 ? -1.398 -10.938 -7.990 1.00 89.38 84 SER A C 1
ATOM 669 O O . SER A 1 84 ? -0.660 -10.892 -8.980 1.00 89.38 84 SER A O 1
ATOM 671 N N . LEU A 1 85 ? -0.941 -11.248 -6.774 1.00 89.25 85 LEU A N 1
ATOM 672 C CA . LEU A 1 85 ? 0.463 -11.471 -6.461 1.00 89.25 85 LEU A CA 1
ATOM 673 C C . LEU A 1 85 ? 0.803 -12.970 -6.428 1.00 89.25 85 LEU A C 1
ATOM 675 O O . LEU A 1 85 ? 0.012 -13.773 -5.940 1.00 89.25 85 LEU A O 1
ATOM 679 N N . PRO A 1 86 ? 1.981 -13.363 -6.944 1.00 80.56 86 PRO A N 1
ATOM 680 C CA . PRO A 1 86 ? 2.325 -14.768 -7.164 1.00 80.56 86 PRO A CA 1
ATOM 681 C C . PRO A 1 86 ? 2.600 -15.557 -5.874 1.00 80.56 86 PRO A C 1
ATOM 683 O O . PRO A 1 86 ? 2.334 -16.755 -5.837 1.00 80.56 86 PRO A O 1
ATOM 686 N N . ASP A 1 87 ? 3.111 -14.902 -4.827 1.00 81.38 87 ASP A N 1
ATOM 687 C CA . ASP A 1 87 ? 3.595 -15.559 -3.602 1.00 81.38 87 ASP A CA 1
ATOM 688 C C . ASP A 1 87 ? 2.808 -15.166 -2.336 1.00 81.38 87 ASP A C 1
ATOM 690 O O . ASP A 1 87 ? 3.266 -15.386 -1.211 1.00 81.38 87 ASP A O 1
ATOM 694 N N . VAL A 1 88 ? 1.605 -14.602 -2.496 1.00 83.19 88 VAL A N 1
ATOM 695 C CA . VAL A 1 88 ? 0.728 -14.261 -1.368 1.00 83.19 88 VAL A CA 1
ATOM 696 C C . VAL A 1 88 ? -0.230 -15.425 -1.074 1.00 83.19 88 VAL A C 1
ATOM 698 O O . VAL A 1 88 ? -1.026 -15.789 -1.941 1.00 83.19 88 VAL A O 1
ATOM 701 N N . PRO A 1 89 ? -0.189 -16.030 0.131 1.00 80.00 89 PRO A N 1
ATOM 702 C CA . PRO A 1 89 ? -1.163 -17.043 0.524 1.00 80.00 89 PRO A CA 1
ATOM 703 C C . PRO A 1 89 ? -2.562 -16.438 0.657 1.00 80.00 89 PRO A C 1
ATOM 705 O O . PRO A 1 89 ? -2.708 -15.283 1.057 1.00 80.00 89 PRO A O 1
ATOM 708 N N . ASP A 1 90 ? -3.597 -17.247 0.420 1.00 78.75 90 ASP A N 1
ATOM 709 C CA . ASP A 1 90 ? -4.960 -16.855 0.777 1.00 78.75 90 ASP A CA 1
ATOM 710 C C . ASP A 1 90 ? -5.094 -16.866 2.306 1.00 78.75 90 ASP A C 1
ATOM 712 O O . ASP A 1 90 ? -5.113 -17.921 2.949 1.00 78.75 90 ASP A O 1
ATOM 716 N N . TRP A 1 91 ? -5.070 -15.677 2.907 1.00 75.94 91 TRP A N 1
ATOM 717 C CA . TRP A 1 91 ? -5.099 -15.526 4.354 1.00 75.94 91 TRP A CA 1
ATOM 718 C C . TRP A 1 91 ? -6.546 -15.503 4.863 1.00 75.94 91 TRP A C 1
ATOM 720 O O . TRP A 1 91 ? -7.295 -14.592 4.503 1.00 75.94 91 TRP A O 1
ATOM 730 N N . PRO A 1 92 ? -6.945 -16.434 5.752 1.00 65.69 92 PRO A N 1
ATOM 731 C CA . PRO A 1 92 ? -8.306 -16.465 6.293 1.00 65.69 92 PRO A CA 1
ATOM 732 C C . PRO A 1 92 ? -8.601 -15.269 7.212 1.00 65.69 92 PRO A C 1
ATOM 734 O O . PRO A 1 92 ? -9.736 -14.806 7.276 1.00 65.69 92 PRO A O 1
ATOM 737 N N . ALA A 1 93 ? -7.573 -14.752 7.890 1.00 68.00 93 ALA A N 1
ATOM 738 C CA . ALA A 1 93 ? -7.606 -13.545 8.708 1.00 68.00 93 ALA A CA 1
ATOM 739 C C . ALA A 1 93 ? -6.403 -12.664 8.358 1.00 68.00 93 ALA A C 1
ATOM 741 O O . ALA A 1 93 ? -5.336 -13.165 7.990 1.00 68.00 93 ALA A O 1
ATOM 742 N N . PHE A 1 94 ? -6.557 -11.346 8.448 1.00 70.88 94 PHE A N 1
ATOM 743 C CA . PHE A 1 94 ? -5.562 -10.404 7.940 1.00 70.88 94 PHE A CA 1
ATOM 744 C C . PHE A 1 94 ? -4.964 -9.565 9.062 1.00 70.88 94 PHE A C 1
ATOM 746 O O . PHE A 1 94 ? -5.354 -8.425 9.308 1.00 70.88 94 PHE A O 1
ATOM 753 N N . SER A 1 95 ? -3.980 -10.167 9.725 1.00 77.88 95 SER A N 1
ATOM 754 C CA . SER A 1 95 ? -3.174 -9.503 10.745 1.00 77.88 95 SER A CA 1
ATOM 755 C C . SER A 1 95 ? -2.285 -8.412 10.142 1.00 77.88 95 SER A C 1
ATOM 757 O O . SER A 1 95 ? -2.036 -8.375 8.931 1.00 77.88 95 SER A O 1
ATOM 759 N N . TYR A 1 96 ? -1.718 -7.561 11.001 1.00 80.62 96 TYR A N 1
ATOM 760 C CA . TYR A 1 96 ? -0.679 -6.610 10.596 1.00 80.62 96 TYR A CA 1
ATOM 761 C C . TYR A 1 96 ? 0.471 -7.290 9.839 1.00 80.62 96 TYR A C 1
ATOM 763 O O . TYR A 1 96 ? 0.918 -6.808 8.801 1.00 80.62 96 TYR A O 1
ATOM 771 N N . ARG A 1 97 ? 0.915 -8.455 10.324 1.00 83.12 97 ARG A N 1
ATOM 772 C CA . ARG A 1 97 ? 1.989 -9.221 9.687 1.00 83.12 97 ARG A CA 1
ATOM 773 C C . ARG A 1 97 ? 1.633 -9.601 8.250 1.00 83.12 97 ARG A C 1
ATOM 775 O O . ARG A 1 97 ? 2.499 -9.544 7.384 1.00 83.12 97 ARG A O 1
ATOM 782 N N . ASN A 1 98 ? 0.378 -9.959 7.994 1.00 87.06 98 ASN A N 1
ATOM 783 C CA . ASN A 1 98 ? -0.091 -10.292 6.650 1.00 87.06 98 ASN A CA 1
ATOM 784 C C . ASN A 1 98 ? -0.099 -9.046 5.751 1.00 87.06 98 ASN A C 1
ATOM 786 O O . ASN A 1 98 ? 0.342 -9.120 4.608 1.00 87.06 98 ASN A O 1
ATOM 790 N N . PHE A 1 99 ? -0.493 -7.882 6.280 1.00 88.44 99 PHE A N 1
ATOM 791 C CA . PHE A 1 99 ? -0.404 -6.616 5.544 1.00 88.44 99 PHE A CA 1
ATOM 792 C C . PHE A 1 99 ? 1.038 -6.227 5.207 1.00 88.44 99 PHE A C 1
ATOM 794 O O . PHE A 1 99 ? 1.336 -5.869 4.073 1.00 88.44 99 PHE A O 1
ATOM 801 N N . GLU A 1 100 ? 1.954 -6.338 6.167 1.00 89.88 100 GLU A N 1
ATOM 802 C CA . GLU A 1 100 ? 3.378 -6.083 5.947 1.00 89.88 100 GLU A CA 1
ATOM 803 C C . GLU A 1 100 ? 3.947 -7.012 4.863 1.00 89.88 100 GLU A C 1
ATOM 805 O O . GLU A 1 100 ? 4.627 -6.548 3.947 1.00 89.88 100 GLU A O 1
ATOM 810 N N . LEU A 1 101 ? 3.613 -8.306 4.908 1.00 90.19 101 LEU A N 1
ATOM 811 C CA . LEU A 1 101 ? 3.999 -9.266 3.871 1.00 90.19 101 LEU A CA 1
ATOM 812 C C . LEU A 1 101 ? 3.414 -8.906 2.500 1.00 90.19 101 LEU A C 1
ATOM 814 O O . LEU A 1 101 ? 4.130 -8.988 1.505 1.00 90.19 101 LEU A O 1
ATOM 818 N N . LEU A 1 102 ? 2.154 -8.464 2.444 1.00 91.75 102 LEU A N 1
ATOM 819 C CA . LEU A 1 102 ? 1.518 -7.998 1.212 1.00 91.75 102 LEU A CA 1
ATOM 820 C C . LEU A 1 102 ? 2.284 -6.822 0.597 1.00 91.75 102 LEU A C 1
ATOM 822 O O . LEU A 1 102 ? 2.598 -6.846 -0.591 1.00 91.75 102 LEU A O 1
ATOM 826 N N . LEU A 1 103 ? 2.602 -5.803 1.401 1.00 94.19 103 LEU A N 1
ATOM 827 C CA . LEU A 1 103 ? 3.321 -4.618 0.933 1.00 94.19 103 LEU A CA 1
ATOM 828 C C . LEU A 1 103 ? 4.734 -4.967 0.454 1.00 94.19 103 LEU A C 1
ATOM 830 O O . LEU A 1 103 ? 5.170 -4.470 -0.585 1.00 94.19 103 LEU A O 1
ATOM 834 N N . HIS A 1 104 ? 5.435 -5.844 1.176 1.00 93.06 104 HIS A N 1
ATOM 835 C CA . HIS A 1 104 ? 6.742 -6.345 0.757 1.00 93.06 104 HIS A CA 1
ATOM 836 C C . HIS A 1 104 ? 6.674 -7.095 -0.572 1.00 93.06 104 HIS A C 1
ATOM 838 O O . HIS A 1 104 ? 7.535 -6.894 -1.429 1.00 93.06 104 HIS A O 1
ATOM 844 N N . GLU A 1 105 ? 5.657 -7.929 -0.760 1.00 91.50 105 GLU A N 1
ATOM 845 C CA . GLU A 1 105 ? 5.489 -8.710 -1.980 1.00 91.50 105 GLU A CA 1
ATOM 846 C C . GLU A 1 105 ? 5.081 -7.838 -3.176 1.00 91.50 105 GLU A C 1
ATOM 848 O O . GLU A 1 105 ? 5.594 -8.016 -4.285 1.00 91.50 105 GLU A O 1
ATOM 853 N N . PHE A 1 106 ? 4.245 -6.823 -2.947 1.00 94.06 106 PHE A N 1
ATOM 854 C CA . PHE A 1 106 ? 3.903 -5.826 -3.960 1.00 94.06 106 PHE A CA 1
ATOM 855 C C . PHE A 1 106 ? 5.129 -4.999 -4.383 1.00 94.06 106 PHE A C 1
ATOM 857 O O . PHE A 1 106 ? 5.391 -4.845 -5.578 1.00 94.06 106 PHE A O 1
ATOM 864 N N . TRP A 1 107 ? 5.936 -4.537 -3.418 1.00 94.25 107 TRP A N 1
ATOM 865 C CA . TRP A 1 107 ? 7.213 -3.865 -3.686 1.00 94.25 107 TRP A CA 1
ATOM 866 C C . TRP A 1 107 ? 8.186 -4.758 -4.465 1.00 94.25 107 TRP A C 1
ATOM 868 O O . TRP A 1 107 ? 8.742 -4.326 -5.473 1.00 94.25 107 TRP A O 1
ATOM 878 N N . ARG A 1 108 ? 8.370 -6.013 -4.034 1.00 91.50 108 ARG A N 1
ATOM 879 C CA . ARG A 1 108 ? 9.255 -6.980 -4.702 1.00 91.50 108 ARG A CA 1
ATOM 880 C C . ARG A 1 108 ? 8.849 -7.184 -6.157 1.00 91.50 108 ARG A C 1
ATOM 882 O O . ARG A 1 108 ? 9.694 -7.166 -7.046 1.00 91.50 108 ARG A O 1
ATOM 889 N N . THR A 1 109 ? 7.551 -7.337 -6.393 1.00 92.12 109 THR A N 1
ATOM 890 C CA . THR A 1 109 ? 6.984 -7.502 -7.730 1.00 92.12 109 THR A CA 1
ATOM 891 C C . THR A 1 109 ? 7.285 -6.297 -8.623 1.00 92.12 109 THR A C 1
ATOM 893 O O . THR A 1 109 ? 7.700 -6.464 -9.770 1.00 92.12 109 THR A O 1
ATOM 896 N N . TYR A 1 110 ? 7.133 -5.082 -8.093 1.00 94.00 110 TYR A N 1
ATOM 897 C CA . TYR A 1 110 ? 7.472 -3.853 -8.806 1.00 94.00 110 TYR A CA 1
ATOM 898 C C . TYR A 1 110 ? 8.974 -3.756 -9.114 1.00 94.00 110 TYR A C 1
ATOM 900 O O . TYR A 1 110 ? 9.350 -3.500 -10.256 1.00 94.00 110 TYR A O 1
ATOM 908 N N . ASP A 1 111 ? 9.843 -4.036 -8.141 1.00 92.38 111 ASP A N 1
ATOM 909 C CA . ASP A 1 111 ? 11.299 -3.996 -8.327 1.00 92.38 111 ASP A CA 1
ATOM 910 C C . ASP A 1 111 ? 11.800 -5.037 -9.346 1.00 92.38 111 ASP A C 1
ATOM 912 O O . ASP A 1 111 ? 12.677 -4.766 -10.177 1.00 92.38 111 ASP A O 1
ATOM 916 N N . CYS A 1 112 ? 11.196 -6.225 -9.341 1.00 89.94 112 CYS A N 1
ATOM 917 C CA . CYS A 1 112 ? 11.427 -7.247 -10.356 1.00 89.94 112 CYS A CA 1
ATOM 918 C C . CYS A 1 112 ? 11.008 -6.766 -11.750 1.00 89.94 112 CYS A C 1
ATOM 920 O O . CYS A 1 112 ? 11.750 -6.954 -12.718 1.00 89.94 112 CYS A O 1
ATOM 922 N N . HIS A 1 113 ? 9.861 -6.094 -11.859 1.00 89.56 113 HIS A N 1
ATOM 923 C CA . HIS A 1 113 ? 9.406 -5.536 -13.130 1.00 89.56 113 HIS A CA 1
ATOM 924 C C . HIS A 1 113 ? 10.338 -4.426 -13.634 1.00 89.56 113 HIS A C 1
ATOM 926 O O . HIS A 1 113 ? 10.734 -4.439 -14.798 1.00 89.56 113 HIS A O 1
ATOM 932 N N . LEU A 1 114 ? 10.795 -3.526 -12.757 1.00 89.88 114 LEU A N 1
ATOM 933 C CA . LEU A 1 114 ? 11.803 -2.514 -13.102 1.00 89.88 114 LEU A CA 1
ATOM 934 C C . LEU A 1 114 ? 13.138 -3.138 -13.537 1.00 89.88 114 LEU A C 1
ATOM 936 O O . LEU A 1 114 ? 13.760 -2.668 -14.490 1.00 89.88 114 LEU A O 1
ATOM 940 N N . SER A 1 115 ? 13.560 -4.227 -12.887 1.00 88.12 115 SER A N 1
ATOM 941 C CA . SER A 1 115 ? 14.755 -4.984 -13.286 1.00 88.12 115 SER A CA 1
ATOM 942 C C . SER A 1 115 ? 14.625 -5.538 -14.703 1.00 88.12 115 SER A C 1
ATOM 944 O O . SER A 1 115 ? 15.593 -5.501 -15.462 1.00 88.12 115 SER A O 1
ATOM 946 N N . SER A 1 116 ? 13.432 -6.008 -15.082 1.00 85.06 116 SER A N 1
ATOM 947 C CA . SER A 1 116 ? 13.184 -6.536 -16.427 1.00 85.06 116 SER A CA 1
ATOM 948 C C . SER A 1 116 ? 13.382 -5.472 -17.516 1.00 85.06 116 SER A C 1
ATOM 950 O O . SER A 1 116 ? 14.006 -5.758 -18.536 1.00 85.06 116 SER A O 1
ATOM 952 N N . TYR A 1 117 ? 12.989 -4.216 -17.259 1.00 83.50 117 TYR A N 1
ATOM 953 C CA . TYR A 1 117 ? 13.246 -3.095 -18.171 1.00 83.50 117 TYR A CA 1
ATOM 954 C C . TYR A 1 117 ? 14.725 -2.732 -18.294 1.00 83.50 117 TYR A C 1
ATOM 956 O O . TYR A 1 117 ? 15.149 -2.204 -19.326 1.00 83.50 117 TYR A O 1
ATOM 964 N N . ASN A 1 118 ? 15.520 -2.999 -17.256 1.00 80.62 118 ASN A N 1
ATOM 965 C CA . ASN A 1 118 ? 16.960 -2.777 -17.318 1.00 80.62 118 ASN A CA 1
ATOM 966 C C . ASN A 1 118 ? 17.652 -3.850 -18.178 1.00 80.62 118 ASN A C 1
ATOM 968 O O . ASN A 1 118 ? 18.522 -3.537 -18.994 1.00 80.62 118 ASN A O 1
ATOM 972 N N . LEU A 1 119 ? 17.220 -5.107 -18.039 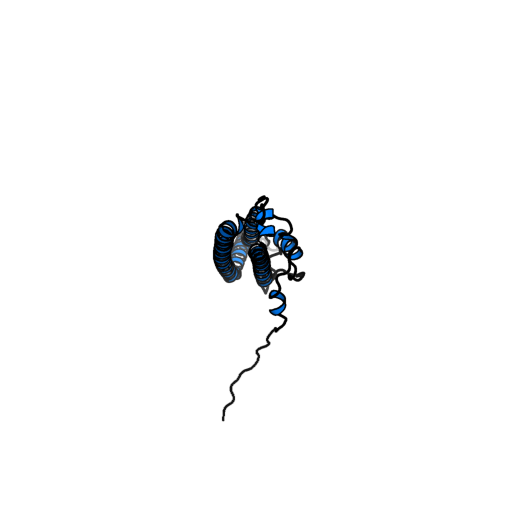1.00 80.19 119 LEU A N 1
ATOM 973 C CA . LEU A 1 119 ? 17.769 -6.244 -18.781 1.00 80.19 119 LEU A CA 1
ATOM 974 C C . LEU A 1 119 ? 17.373 -6.230 -20.266 1.00 80.19 119 LEU A C 1
ATOM 976 O O . LEU A 1 119 ? 18.205 -6.553 -21.108 1.00 80.19 119 LEU A O 1
ATOM 980 N N . ASP A 1 120 ? 16.148 -5.811 -20.598 1.00 76.50 120 ASP A N 1
ATOM 981 C CA . ASP A 1 120 ? 15.644 -5.779 -21.976 1.00 76.50 120 ASP A CA 1
ATOM 982 C C . ASP A 1 120 ? 15.397 -4.337 -22.461 1.00 76.50 120 ASP A C 1
ATOM 984 O O . ASP A 1 120 ? 14.404 -3.681 -22.127 1.00 76.50 120 ASP A O 1
ATOM 988 N N . ALA A 1 121 ? 16.327 -3.828 -23.277 1.00 70.81 121 ALA A N 1
ATOM 989 C CA . ALA A 1 121 ? 16.236 -2.493 -23.876 1.00 70.81 121 ALA A CA 1
ATOM 990 C C . ALA A 1 121 ? 15.075 -2.360 -24.863 1.00 70.81 121 ALA A C 1
ATOM 992 O O . ALA A 1 121 ? 14.494 -1.279 -24.968 1.00 70.81 121 ALA A O 1
ATOM 993 N N . ASN A 1 122 ? 14.690 -3.451 -25.526 1.00 70.56 122 ASN A N 1
ATOM 994 C CA . ASN A 1 122 ? 13.567 -3.458 -26.454 1.00 70.56 122 ASN A CA 1
ATOM 995 C C . ASN A 1 122 ? 12.240 -3.414 -25.695 1.00 70.56 122 ASN A C 1
ATOM 997 O O . ASN A 1 122 ? 11.332 -2.694 -26.110 1.00 70.56 122 ASN A O 1
ATOM 1001 N N . ALA A 1 123 ? 12.136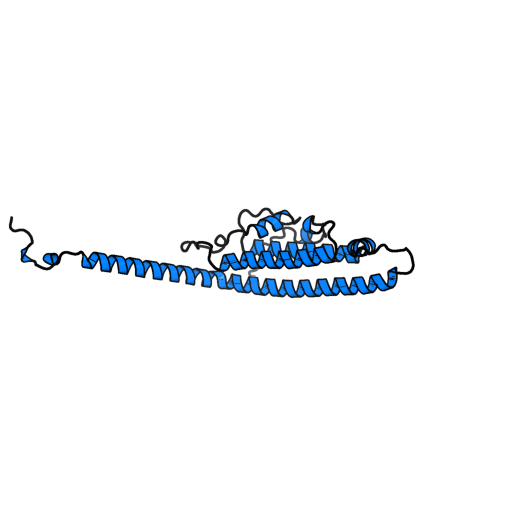 -4.104 -24.553 1.00 69.81 123 ALA A N 1
ATOM 1002 C CA . ALA A 1 123 ? 10.979 -3.991 -23.663 1.00 69.81 123 ALA A CA 1
ATOM 1003 C C . ALA A 1 123 ? 10.800 -2.554 -23.150 1.00 69.81 123 ALA A C 1
ATOM 1005 O O . ALA A 1 123 ? 9.691 -2.023 -23.199 1.00 69.81 123 ALA A O 1
ATOM 1006 N N . TYR A 1 124 ? 11.885 -1.894 -22.730 1.00 71.88 124 TYR A N 1
ATOM 1007 C CA . TYR A 1 124 ? 11.835 -0.492 -22.307 1.00 71.88 124 TYR A CA 1
ATOM 1008 C C . TYR A 1 124 ? 11.476 0.463 -23.455 1.00 71.88 124 TYR A C 1
ATOM 1010 O O . TYR A 1 124 ? 10.606 1.315 -23.294 1.00 71.88 124 TYR A O 1
ATOM 1018 N N . ALA A 1 125 ? 12.103 0.320 -24.625 1.00 72.06 125 ALA A N 1
ATOM 1019 C CA . ALA A 1 125 ? 11.824 1.176 -25.776 1.00 72.06 125 ALA A CA 1
ATOM 1020 C C . ALA A 1 125 ? 10.381 1.017 -26.273 1.00 72.06 125 ALA A C 1
ATOM 1022 O O . ALA A 1 125 ? 9.700 2.014 -26.509 1.00 72.06 125 ALA A O 1
ATOM 1023 N N . LYS A 1 126 ? 9.873 -0.222 -26.325 1.00 72.81 126 LYS A N 1
ATOM 1024 C CA . LYS A 1 126 ? 8.464 -0.513 -26.620 1.00 72.81 126 LYS A CA 1
ATOM 1025 C C . LYS A 1 126 ? 7.536 0.119 -25.585 1.00 72.81 126 LYS A C 1
ATOM 1027 O O . LYS A 1 126 ? 6.528 0.710 -25.959 1.00 72.81 126 LYS A O 1
ATOM 1032 N N . ALA A 1 127 ? 7.891 0.040 -24.304 1.00 68.50 127 ALA A N 1
ATOM 1033 C CA . ALA A 1 127 ? 7.137 0.666 -23.224 1.00 68.50 127 ALA A CA 1
ATOM 1034 C C . ALA A 1 127 ? 7.145 2.205 -23.307 1.00 68.50 127 ALA A C 1
ATOM 1036 O O . ALA A 1 127 ? 6.192 2.835 -22.874 1.00 68.50 127 ALA A O 1
ATOM 1037 N N . GLN A 1 128 ? 8.178 2.817 -23.886 1.00 74.19 128 GLN A N 1
ATOM 1038 C CA . GLN A 1 128 ? 8.243 4.261 -24.153 1.00 74.19 128 GLN A CA 1
ATOM 1039 C C . GLN A 1 128 ? 7.597 4.667 -25.491 1.00 74.19 128 GLN A C 1
ATOM 1041 O O . GLN A 1 128 ? 7.573 5.848 -25.828 1.00 74.19 128 GLN A O 1
ATOM 1046 N N . GLY A 1 129 ? 7.094 3.712 -26.283 1.00 68.56 129 GLY A N 1
ATOM 1047 C CA . GLY A 1 129 ? 6.568 3.981 -27.626 1.00 68.56 129 GLY A CA 1
ATOM 1048 C C . GLY A 1 129 ? 7.644 4.355 -28.657 1.00 68.56 129 GLY A C 1
ATOM 1049 O O . GLY A 1 129 ? 7.330 4.952 -29.684 1.00 68.56 129 GLY A O 1
ATOM 1050 N N . ILE A 1 130 ? 8.913 4.020 -28.400 1.00 73.25 130 ILE A N 1
ATOM 1051 C CA . ILE A 1 130 ? 10.046 4.312 -29.285 1.00 73.25 130 ILE A CA 1
ATOM 1052 C C . ILE A 1 130 ? 10.250 3.131 -30.246 1.00 73.25 130 ILE A C 1
ATOM 1054 O O . ILE A 1 130 ? 10.623 2.034 -29.829 1.00 73.25 130 ILE A O 1
ATOM 1058 N N . HIS A 1 131 ? 10.058 3.359 -31.549 1.00 63.78 131 HIS A N 1
ATOM 1059 C CA . HIS A 1 131 ? 10.466 2.416 -32.594 1.00 63.78 131 HIS A CA 1
ATOM 1060 C C . HIS A 1 131 ? 11.964 2.585 -32.881 1.00 63.78 131 HIS A C 1
ATOM 1062 O O . HIS A 1 131 ? 12.381 3.567 -33.493 1.00 63.78 131 HIS A O 1
ATOM 1068 N N . LEU A 1 132 ? 12.787 1.649 -32.404 1.00 61.91 132 LEU A N 1
ATOM 1069 C CA . LEU A 1 132 ? 14.238 1.704 -32.585 1.00 61.91 132 LEU A CA 1
ATOM 1070 C C . LEU A 1 132 ? 14.642 1.258 -34.003 1.00 61.91 132 LEU A C 1
ATOM 1072 O O . LEU A 1 132 ? 14.331 0.146 -34.418 1.00 61.91 132 LEU A O 1
ATOM 1076 N N . SER A 1 133 ? 15.365 2.127 -34.719 1.00 56.25 133 SER A N 1
ATOM 1077 C CA . SER A 1 133 ? 16.199 1.774 -35.878 1.00 56.25 133 SER A CA 1
ATOM 1078 C C . SER A 1 133 ? 17.570 1.306 -35.377 1.00 56.25 133 SER A C 1
ATOM 1080 O O . SER A 1 133 ? 18.135 1.906 -34.463 1.00 56.25 133 SER A O 1
ATOM 1082 N N . GLU A 1 134 ? 18.102 0.251 -35.985 1.00 58.75 134 GLU A N 1
ATOM 1083 C CA . GLU A 1 134 ? 18.847 -0.813 -35.295 1.00 58.75 134 GLU A CA 1
ATOM 1084 C C . GLU A 1 134 ? 20.249 -0.457 -34.741 1.00 58.75 134 GLU A C 1
ATOM 1086 O O . GLU A 1 134 ? 20.718 -1.163 -33.858 1.00 58.75 134 GLU A O 1
ATOM 1091 N N . GLU A 1 135 ? 20.932 0.627 -35.151 1.00 55.09 135 GLU A N 1
ATOM 1092 C CA . GLU A 1 135 ? 22.405 0.657 -34.954 1.00 55.09 135 GLU A CA 1
ATOM 1093 C C . GLU A 1 135 ? 23.054 1.911 -34.322 1.00 55.09 135 GLU A C 1
ATOM 1095 O O . GLU A 1 135 ? 24.179 1.807 -33.841 1.00 55.09 135 GLU A O 1
ATOM 1100 N N . ALA A 1 136 ? 22.397 3.076 -34.208 1.00 49.72 136 ALA A N 1
ATOM 1101 C CA . ALA A 1 136 ? 23.073 4.302 -33.715 1.00 49.72 136 ALA A CA 1
ATOM 1102 C C . ALA A 1 136 ? 22.525 4.895 -32.400 1.00 49.72 136 ALA A C 1
ATOM 1104 O O . ALA A 1 136 ? 23.145 5.778 -31.809 1.00 49.72 136 ALA A O 1
ATOM 1105 N N . ILE A 1 137 ? 21.378 4.416 -31.913 1.00 53.53 137 ILE A N 1
ATOM 1106 C CA . ILE A 1 137 ? 20.653 5.020 -30.776 1.00 53.53 137 ILE A CA 1
ATOM 1107 C C . ILE A 1 137 ? 20.876 4.226 -29.463 1.00 53.53 137 ILE A C 1
ATOM 1109 O O . ILE A 1 137 ? 20.545 4.673 -28.364 1.00 53.53 137 ILE A O 1
ATOM 1113 N N . VAL A 1 138 ? 21.521 3.059 -29.550 1.00 57.72 138 VAL A N 1
ATOM 1114 C CA . VAL A 1 138 ? 21.615 2.079 -28.457 1.00 57.72 138 VAL A CA 1
ATOM 1115 C C . VAL A 1 138 ? 22.468 2.568 -27.276 1.00 57.72 138 VAL A C 1
ATOM 1117 O O . VAL A 1 138 ? 22.135 2.258 -26.138 1.00 57.72 138 VAL A O 1
ATOM 1120 N N . SER A 1 139 ? 23.519 3.373 -27.476 1.00 59.81 139 SER A N 1
ATOM 1121 C CA . SER A 1 139 ? 24.438 3.761 -26.383 1.00 59.81 139 SER A CA 1
ATOM 1122 C C . SER A 1 139 ? 23.964 4.943 -25.520 1.00 59.81 139 SER A C 1
ATOM 1124 O O . SER A 1 139 ? 24.195 4.944 -24.313 1.00 59.81 139 SER A O 1
ATOM 1126 N N . ASN A 1 140 ? 23.270 5.934 -26.095 1.00 60.12 140 ASN A N 1
ATOM 1127 C CA . ASN A 1 140 ? 22.723 7.057 -25.318 1.00 60.12 140 ASN A CA 1
ATOM 1128 C C . ASN A 1 140 ? 21.410 6.683 -24.613 1.00 60.12 140 ASN A C 1
ATOM 1130 O O . ASN A 1 140 ? 21.241 7.016 -23.440 1.00 60.12 140 ASN A O 1
ATOM 1134 N N . ILE A 1 141 ? 20.522 5.924 -25.274 1.00 66.44 141 ILE A N 1
ATOM 1135 C CA . ILE A 1 141 ? 19.267 5.463 -24.655 1.00 66.44 141 ILE A CA 1
ATOM 1136 C C . ILE A 1 141 ? 19.537 4.503 -23.494 1.00 66.44 141 ILE A C 1
ATOM 1138 O O . ILE A 1 141 ? 18.832 4.550 -22.490 1.00 66.44 141 ILE A O 1
ATOM 1142 N N . THR A 1 142 ? 20.564 3.654 -23.582 1.00 73.31 142 THR A N 1
ATOM 1143 C CA . THR A 1 142 ? 20.882 2.708 -22.499 1.00 73.31 142 THR A CA 1
ATOM 1144 C C . THR A 1 142 ? 21.307 3.412 -21.215 1.00 73.31 142 THR A C 1
ATOM 1146 O O . THR A 1 142 ? 20.816 3.036 -20.150 1.00 73.31 142 THR A O 1
ATOM 1149 N N . ARG A 1 143 ? 22.143 4.455 -21.305 1.00 76.94 143 ARG A N 1
ATOM 1150 C CA . ARG A 1 143 ? 22.617 5.205 -20.131 1.00 76.94 143 ARG A CA 1
ATOM 1151 C C . ARG A 1 143 ? 21.523 6.064 -19.496 1.00 76.94 143 ARG A C 1
ATOM 1153 O O . ARG A 1 143 ? 21.423 6.115 -18.272 1.00 76.94 143 ARG A O 1
ATOM 1160 N N . GLU A 1 144 ? 20.705 6.731 -20.308 1.00 80.19 144 GLU A N 1
ATOM 1161 C CA . GLU A 1 144 ? 19.572 7.517 -19.805 1.00 80.19 144 GLU A CA 1
ATOM 1162 C C . GLU A 1 144 ? 18.524 6.616 -19.139 1.00 80.19 144 GLU A C 1
ATOM 1164 O O . GLU A 1 144 ? 18.089 6.895 -18.021 1.00 80.19 144 GLU A O 1
ATOM 1169 N N . ARG A 1 145 ? 18.197 5.478 -19.765 1.00 82.88 145 ARG A N 1
ATOM 1170 C CA . ARG A 1 145 ? 17.305 4.456 -19.205 1.00 82.88 145 ARG A CA 1
ATOM 1171 C C . ARG A 1 145 ? 17.786 3.952 -17.850 1.00 82.88 145 ARG A C 1
ATOM 1173 O O . ARG A 1 145 ? 16.999 3.926 -16.909 1.00 82.88 145 ARG A O 1
ATOM 1180 N N . GLU A 1 146 ? 19.048 3.538 -17.750 1.00 86.56 146 GLU A N 1
ATOM 1181 C CA . GLU A 1 146 ? 19.612 3.011 -16.502 1.00 86.56 146 GLU A CA 1
ATOM 1182 C C . GLU A 1 146 ? 19.518 4.053 -15.381 1.00 86.56 146 GLU A C 1
ATOM 1184 O O . GLU A 1 146 ? 19.050 3.746 -14.287 1.00 86.56 146 GLU A O 1
ATOM 1189 N N . PHE A 1 147 ? 19.857 5.312 -15.679 1.00 90.00 147 PHE A N 1
ATOM 1190 C CA . PHE A 1 147 ? 19.738 6.404 -14.716 1.00 90.00 147 PHE A CA 1
ATOM 1191 C C . PHE A 1 147 ? 18.291 6.634 -14.257 1.00 90.00 147 PHE A C 1
ATOM 1193 O O . PHE A 1 147 ? 18.046 6.819 -13.064 1.00 90.00 147 PHE A O 1
ATOM 1200 N N . VAL A 1 148 ? 17.323 6.616 -15.179 1.00 90.06 148 VAL A N 1
ATOM 1201 C CA . VAL A 1 148 ? 15.899 6.794 -14.853 1.00 90.06 148 VAL A CA 1
ATOM 1202 C C . VAL A 1 148 ? 15.375 5.634 -14.003 1.00 90.06 148 VAL A C 1
ATOM 1204 O O . VAL A 1 148 ? 14.718 5.880 -12.990 1.00 90.06 148 VAL A O 1
ATOM 1207 N N . LEU A 1 149 ? 15.692 4.389 -14.370 1.00 90.75 149 LEU A N 1
ATOM 1208 C CA . LEU A 1 149 ? 15.263 3.193 -13.640 1.00 90.75 149 LEU A CA 1
ATOM 1209 C C . LEU A 1 149 ? 15.867 3.137 -12.234 1.00 90.75 149 LEU A C 1
ATOM 1211 O O . LEU A 1 149 ? 15.135 2.923 -11.269 1.00 90.75 149 LEU A O 1
ATOM 1215 N N . GLU A 1 150 ? 17.172 3.381 -12.095 1.00 92.50 150 GLU A N 1
ATOM 1216 C CA . GLU A 1 150 ? 17.835 3.388 -10.787 1.00 92.50 150 GLU A CA 1
ATOM 1217 C C . GLU A 1 150 ? 17.338 4.528 -9.899 1.00 92.50 150 GLU A C 1
ATOM 1219 O O . GLU A 1 150 ? 17.099 4.338 -8.704 1.00 92.50 150 GLU A O 1
ATOM 1224 N N . ARG A 1 151 ? 17.099 5.711 -10.476 1.00 94.94 151 ARG A N 1
ATOM 1225 C CA . ARG A 1 151 ? 16.507 6.830 -9.737 1.00 94.94 151 ARG A CA 1
ATOM 1226 C C . ARG A 1 151 ? 15.112 6.486 -9.221 1.00 94.94 151 ARG A C 1
ATOM 1228 O O . ARG A 1 151 ? 14.803 6.801 -8.070 1.00 94.94 151 ARG A O 1
ATOM 1235 N N . GLU A 1 152 ? 14.280 5.863 -10.050 1.00 95.12 152 GLU A N 1
ATOM 1236 C CA . GLU A 1 152 ? 12.926 5.472 -9.660 1.00 95.12 152 GLU A CA 1
ATOM 1237 C C . GLU A 1 152 ? 12.943 4.373 -8.594 1.00 95.12 152 GLU A C 1
ATOM 1239 O O . GLU A 1 152 ? 12.287 4.508 -7.561 1.00 95.12 152 GLU A O 1
ATOM 1244 N N . ARG A 1 153 ? 13.779 3.346 -8.766 1.00 94.19 153 ARG A N 1
ATOM 1245 C CA . ARG A 1 153 ? 14.006 2.298 -7.764 1.00 94.19 153 ARG A CA 1
ATOM 1246 C C . ARG A 1 153 ? 14.454 2.878 -6.424 1.00 94.19 153 ARG A C 1
ATOM 1248 O O . ARG A 1 153 ? 13.881 2.542 -5.386 1.00 94.19 153 ARG A O 1
ATOM 1255 N N . ALA A 1 154 ? 15.448 3.766 -6.427 1.00 95.19 154 ALA A N 1
ATOM 1256 C CA . ALA A 1 154 ? 15.959 4.394 -5.212 1.00 95.19 154 ALA A CA 1
ATOM 1257 C C . ALA A 1 154 ? 14.878 5.227 -4.506 1.00 95.19 154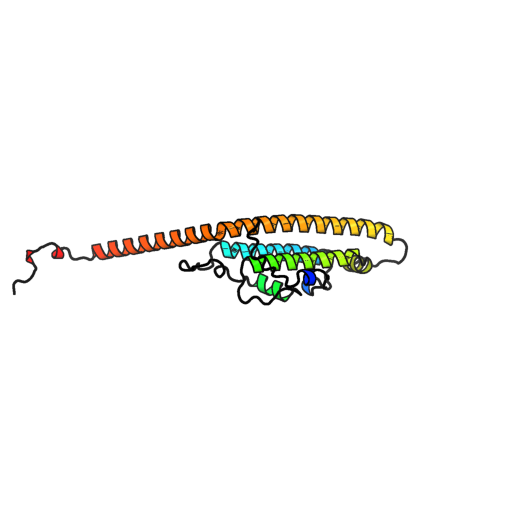 ALA A C 1
ATOM 1259 O O . ALA A 1 154 ? 14.724 5.144 -3.284 1.00 95.19 154 ALA A O 1
ATOM 1260 N N . ARG A 1 155 ? 14.092 5.996 -5.272 1.00 96.19 155 ARG A N 1
ATOM 1261 C CA . ARG A 1 155 ? 12.975 6.786 -4.741 1.00 96.19 155 ARG A CA 1
ATOM 1262 C C . ARG A 1 155 ? 11.901 5.891 -4.132 1.00 96.19 155 ARG A C 1
ATOM 1264 O O . ARG A 1 155 ? 11.478 6.137 -3.005 1.00 96.19 155 ARG A O 1
ATOM 1271 N N . ALA A 1 156 ? 11.457 4.878 -4.865 1.00 95.38 156 ALA A N 1
ATOM 1272 C CA . ALA A 1 156 ? 10.378 4.007 -4.436 1.00 95.38 156 ALA A CA 1
ATOM 1273 C C . ALA A 1 156 ? 10.775 3.181 -3.202 1.00 95.38 156 ALA A C 1
ATOM 1275 O O . ALA A 1 156 ? 9.986 3.098 -2.262 1.00 95.38 156 ALA A O 1
ATOM 1276 N N . ARG A 1 157 ? 12.028 2.711 -3.126 1.00 95.56 157 ARG A N 1
ATOM 1277 C CA . ARG A 1 157 ? 12.579 2.050 -1.934 1.00 95.56 157 ARG A CA 1
ATOM 1278 C C . ARG A 1 157 ? 12.602 2.972 -0.719 1.00 95.56 157 ARG A C 1
ATOM 1280 O O . ARG A 1 157 ? 12.122 2.599 0.345 1.00 95.56 157 ARG A O 1
ATOM 1287 N N . ALA A 1 158 ? 13.115 4.192 -0.875 1.00 96.19 158 ALA A N 1
ATOM 1288 C CA . ALA A 1 158 ? 13.167 5.153 0.223 1.00 96.19 158 ALA A CA 1
ATOM 1289 C C . ALA A 1 158 ? 11.763 5.512 0.743 1.00 96.19 158 ALA A C 1
ATOM 1291 O O . ALA A 1 158 ? 11.565 5.660 1.949 1.00 96.19 158 ALA A O 1
ATOM 1292 N N . THR A 1 159 ? 10.782 5.645 -0.153 1.00 95.62 159 THR A N 1
ATOM 1293 C CA . THR A 1 159 ? 9.380 5.873 0.221 1.00 95.62 159 THR A CA 1
ATOM 1294 C C . THR A 1 159 ? 8.782 4.653 0.919 1.00 95.62 159 THR A C 1
ATOM 1296 O O . THR A 1 159 ? 8.123 4.815 1.943 1.00 95.62 159 THR A O 1
ATOM 1299 N N . PHE A 1 160 ? 9.050 3.445 0.421 1.00 96.31 160 PHE A N 1
ATOM 1300 C CA . PHE A 1 160 ? 8.597 2.196 1.026 1.00 96.31 160 PHE A CA 1
ATOM 1301 C C . PHE A 1 160 ? 9.134 2.017 2.452 1.00 96.31 160 PHE A C 1
ATOM 1303 O O . PHE A 1 160 ? 8.365 1.763 3.373 1.00 96.31 160 PHE A O 1
ATOM 1310 N N . ASP A 1 161 ? 10.431 2.244 2.671 1.00 95.75 161 ASP A N 1
ATOM 1311 C CA . ASP A 1 161 ? 11.041 2.134 4.001 1.00 95.75 161 ASP A CA 1
ATOM 1312 C C . ASP A 1 161 ? 10.421 3.136 4.991 1.00 95.75 161 ASP A C 1
ATOM 1314 O O . ASP A 1 161 ? 10.156 2.811 6.153 1.00 95.75 161 ASP A O 1
ATOM 1318 N N . ARG A 1 162 ? 10.133 4.362 4.530 1.00 95.75 162 ARG A N 1
ATOM 1319 C CA . ARG A 1 162 ? 9.417 5.369 5.329 1.00 95.75 162 ARG A CA 1
ATOM 1320 C C . ARG A 1 162 ? 7.999 4.916 5.660 1.00 95.75 162 ARG A C 1
ATOM 1322 O O . ARG A 1 162 ? 7.607 5.007 6.821 1.00 95.75 162 ARG A O 1
ATOM 1329 N N . LEU A 1 163 ? 7.262 4.413 4.672 1.00 94.06 163 LEU A N 1
ATOM 1330 C CA . LEU A 1 163 ? 5.910 3.888 4.849 1.00 94.06 163 LEU A CA 1
ATOM 1331 C C . LEU A 1 163 ? 5.890 2.759 5.886 1.00 94.06 163 LEU A C 1
ATOM 1333 O O . LEU A 1 163 ? 5.120 2.820 6.841 1.00 94.06 163 LEU A O 1
ATOM 1337 N N . MET A 1 164 ? 6.784 1.779 5.757 1.00 93.62 164 MET A N 1
ATOM 1338 C CA . MET A 1 164 ? 6.875 0.659 6.693 1.00 93.62 164 MET A CA 1
ATOM 1339 C C . MET A 1 164 ? 7.183 1.118 8.118 1.00 93.62 164 MET A C 1
ATOM 1341 O O . MET A 1 164 ? 6.616 0.593 9.072 1.00 93.62 164 MET A O 1
ATOM 1345 N N . ASN A 1 165 ? 8.035 2.130 8.289 1.00 93.19 165 ASN A N 1
ATOM 1346 C CA . ASN A 1 165 ? 8.302 2.693 9.611 1.00 93.19 165 ASN A CA 1
ATOM 1347 C C . ASN A 1 165 ? 7.070 3.382 10.215 1.00 93.19 165 ASN A C 1
ATOM 1349 O O . ASN A 1 165 ? 6.810 3.211 11.407 1.00 93.19 165 ASN A O 1
ATOM 1353 N N . VAL A 1 166 ? 6.299 4.118 9.409 1.00 91.31 166 VAL A N 1
ATOM 1354 C CA . VAL A 1 166 ? 5.048 4.754 9.853 1.00 91.31 166 VAL A CA 1
ATOM 1355 C C . VAL A 1 166 ? 4.007 3.703 10.235 1.00 91.31 166 VAL A C 1
ATOM 1357 O O . VAL A 1 166 ? 3.424 3.804 11.312 1.00 91.31 166 VAL A O 1
ATOM 1360 N N . LEU A 1 167 ? 3.821 2.666 9.415 1.00 88.19 167 LEU A N 1
ATOM 1361 C CA . LEU A 1 167 ? 2.877 1.578 9.692 1.00 88.19 167 LEU A CA 1
ATOM 1362 C C . LEU A 1 167 ? 3.258 0.791 10.951 1.00 88.19 167 LEU A C 1
ATOM 1364 O O . LEU A 1 167 ? 2.419 0.544 11.811 1.00 88.19 167 LEU A O 1
ATOM 1368 N N . ARG A 1 168 ? 4.542 0.464 11.130 1.00 88.31 168 ARG A N 1
ATOM 1369 C CA . ARG A 1 168 ? 5.020 -0.178 12.366 1.00 88.31 168 ARG A CA 1
ATOM 1370 C C . ARG A 1 168 ? 4.789 0.702 13.592 1.00 88.31 168 ARG A C 1
ATOM 1372 O O . ARG A 1 168 ? 4.513 0.187 14.675 1.00 88.31 168 ARG A O 1
ATOM 1379 N N . ALA A 1 169 ? 4.945 2.017 13.454 1.00 87.69 169 ALA A N 1
ATOM 1380 C CA . ALA A 1 169 ? 4.704 2.955 14.542 1.00 87.69 169 ALA A CA 1
ATOM 1381 C C . ALA A 1 169 ? 3.210 3.078 14.877 1.00 87.69 169 ALA A C 1
ATOM 1383 O O . ALA A 1 169 ? 2.870 3.116 16.059 1.00 87.69 169 ALA A O 1
ATOM 1384 N N . SER A 1 170 ? 2.317 3.109 13.883 1.00 84.88 170 SER A N 1
ATOM 1385 C CA . SER A 1 170 ? 0.871 3.150 14.133 1.00 84.88 170 SER A CA 1
ATOM 1386 C C . SER A 1 170 ? 0.379 1.868 14.803 1.00 84.88 170 SER A C 1
ATOM 1388 O O . SER A 1 170 ? -0.364 1.938 15.778 1.00 84.88 170 SER A O 1
ATOM 1390 N N . GLU A 1 171 ? 0.885 0.714 14.379 1.00 80.31 171 GLU A N 1
ATOM 1391 C CA . GLU A 1 171 ? 0.511 -0.597 14.923 1.00 80.31 171 GLU A CA 1
ATOM 1392 C C . GLU A 1 171 ? 0.956 -0.791 16.371 1.00 80.31 171 GLU A C 1
ATOM 1394 O O . GLU A 1 171 ? 0.195 -1.273 17.206 1.00 80.31 171 GLU A O 1
ATOM 1399 N N . LYS A 1 172 ? 2.150 -0.312 16.735 1.00 83.50 172 LYS A N 1
ATOM 1400 C CA . LYS A 1 172 ? 2.576 -0.297 18.145 1.00 83.50 172 LYS A CA 1
ATOM 1401 C C . LYS A 1 172 ? 1.642 0.520 19.039 1.00 83.50 172 LYS A C 1
ATOM 1403 O O . LYS A 1 172 ? 1.504 0.207 20.218 1.00 83.50 172 LYS A O 1
ATOM 1408 N N . ASN A 1 173 ? 1.014 1.556 18.489 1.00 83.38 173 ASN A N 1
ATOM 1409 C CA . ASN A 1 173 ? 0.075 2.410 19.210 1.00 83.38 173 ASN A CA 1
ATOM 1410 C C . ASN A 1 173 ? -1.377 1.918 19.112 1.00 83.38 173 ASN A C 1
ATOM 1412 O O . ASN A 1 173 ? -2.249 2.467 19.789 1.00 83.38 173 ASN A O 1
ATOM 1416 N N . LEU A 1 174 ? -1.653 0.880 18.316 1.00 79.31 174 LEU A N 1
ATOM 1417 C CA . LEU A 1 174 ? -3.002 0.366 18.098 1.00 79.31 174 LEU A CA 1
ATOM 1418 C C . LEU A 1 174 ? -3.701 -0.075 19.396 1.00 79.31 174 LEU A C 1
ATOM 1420 O O . LEU A 1 174 ? -4.846 0.340 19.594 1.00 79.31 174 LEU A O 1
ATOM 1424 N N . PRO A 1 175 ? -3.062 -0.825 20.320 1.00 79.19 175 PRO A N 1
ATOM 1425 C CA . PRO A 1 175 ? -3.717 -1.224 21.567 1.00 79.19 175 PRO A CA 1
ATOM 1426 C C . PRO A 1 175 ? -4.112 -0.021 22.429 1.00 79.19 175 PRO A C 1
ATOM 1428 O O . PRO A 1 175 ? -5.185 -0.005 23.026 1.00 79.19 175 PRO A O 1
ATOM 1431 N N . VAL A 1 176 ? -3.276 1.022 22.452 1.00 84.06 176 VAL A N 1
ATOM 1432 C CA . VAL A 1 176 ? -3.557 2.262 23.189 1.00 84.06 176 VAL A CA 1
ATOM 1433 C C . VAL A 1 176 ? -4.736 3.000 22.558 1.00 84.06 176 VAL A C 1
ATOM 1435 O O . VAL A 1 176 ? -5.659 3.403 23.265 1.00 84.06 176 VAL A O 1
ATOM 1438 N N . HIS A 1 177 ? -4.753 3.138 21.229 1.00 82.12 177 HIS A N 1
ATOM 1439 C CA . HIS A 1 177 ? -5.875 3.744 20.510 1.00 82.12 177 HIS A CA 1
ATOM 1440 C C . HIS A 1 177 ? -7.190 2.991 20.736 1.00 82.12 177 HIS A C 1
ATOM 1442 O O . HIS A 1 177 ? -8.228 3.616 20.965 1.00 82.12 177 HIS A O 1
ATOM 1448 N N . ALA A 1 178 ? -7.154 1.661 20.705 1.00 79.31 178 ALA A N 1
ATOM 1449 C CA . ALA A 1 178 ? -8.320 0.828 20.953 1.00 79.31 178 ALA A CA 1
ATOM 1450 C C . ALA A 1 178 ? -8.822 0.952 22.394 1.00 79.31 178 ALA A C 1
ATOM 1452 O O . ALA A 1 178 ? -10.009 1.200 22.603 1.00 79.31 178 ALA A O 1
ATOM 1453 N N . ALA A 1 179 ? -7.922 0.890 23.380 1.00 81.69 179 ALA A N 1
ATOM 1454 C CA . ALA A 1 179 ? -8.268 1.083 24.784 1.00 81.69 179 ALA A CA 1
ATOM 1455 C C . ALA A 1 179 ? -8.920 2.453 25.024 1.00 81.69 179 ALA A C 1
ATOM 1457 O O . ALA A 1 179 ? -9.955 2.536 25.684 1.00 81.69 179 ALA A O 1
ATOM 1458 N N . LEU A 1 180 ? -8.379 3.527 24.436 1.00 86.19 180 LEU A N 1
ATOM 1459 C CA . LEU A 1 180 ? -8.966 4.867 24.536 1.00 86.19 180 LEU A CA 1
ATOM 1460 C C . LEU A 1 180 ? -10.376 4.933 23.939 1.00 86.19 180 LEU A C 1
ATOM 1462 O O . LEU A 1 180 ? -11.259 5.536 24.546 1.00 86.19 180 LEU A O 1
ATOM 1466 N N . ARG A 1 181 ? -10.620 4.289 22.793 1.00 82.75 181 ARG A N 1
ATOM 1467 C CA . ARG A 1 181 ? -11.963 4.225 22.191 1.00 82.75 181 ARG A CA 1
ATOM 1468 C C . ARG A 1 181 ? -12.950 3.441 23.040 1.00 82.75 181 ARG A C 1
ATOM 1470 O O . ARG A 1 181 ? -14.086 3.876 23.214 1.00 82.75 181 ARG A O 1
ATOM 1477 N N . CYS A 1 182 ? -12.515 2.319 23.598 1.00 85.00 182 CYS A N 1
ATOM 1478 C CA . CYS A 1 182 ? -13.343 1.520 24.491 1.00 85.00 182 CYS A CA 1
ATOM 1479 C C . CYS A 1 182 ? -13.671 2.271 25.785 1.00 85.00 182 CYS A C 1
ATOM 1481 O O . CYS A 1 182 ? -14.822 2.272 26.215 1.00 85.00 182 CYS A O 1
ATOM 1483 N N . LEU A 1 183 ? -12.707 3.003 26.351 1.00 87.81 183 LEU A N 1
ATOM 1484 C CA . LEU A 1 183 ? -12.941 3.886 27.496 1.00 87.81 183 LEU A CA 1
ATOM 1485 C C . LEU A 1 183 ? -13.905 5.029 27.159 1.00 87.81 183 LEU A C 1
ATOM 1487 O O . LEU A 1 183 ? -14.800 5.319 27.947 1.00 87.81 183 LEU A O 1
ATOM 1491 N N . GLN A 1 184 ? -13.761 5.663 25.991 1.00 89.19 184 GLN A N 1
ATOM 1492 C CA . GLN A 1 184 ? -14.684 6.706 25.531 1.00 89.19 184 GLN A CA 1
ATOM 1493 C C . GLN A 1 184 ? -16.113 6.176 25.385 1.00 89.19 184 GLN A C 1
ATOM 1495 O O . GLN A 1 184 ? -17.057 6.837 25.818 1.00 89.19 184 GLN A O 1
ATOM 1500 N N . ARG A 1 185 ? -16.269 4.972 24.826 1.00 86.06 185 ARG A N 1
ATOM 1501 C CA . ARG A 1 185 ? -17.566 4.302 24.718 1.00 86.06 185 ARG A CA 1
ATOM 1502 C C . ARG A 1 185 ? -18.148 3.979 26.092 1.00 86.06 185 ARG A C 1
ATOM 1504 O O . ARG A 1 185 ? -19.272 4.376 26.371 1.00 86.06 185 ARG A O 1
ATOM 1511 N N . GLY A 1 186 ? -17.366 3.363 26.977 1.00 87.75 186 GLY A N 1
ATOM 1512 C CA . GLY A 1 186 ? -17.805 3.068 28.342 1.00 87.75 186 GLY A CA 1
ATOM 1513 C C . GLY A 1 186 ? -18.201 4.329 29.118 1.00 87.75 186 GLY A C 1
ATOM 1514 O O . GLY A 1 186 ? -19.206 4.337 29.824 1.00 87.75 186 GLY A O 1
ATOM 1515 N N . ALA A 1 187 ? -17.476 5.436 28.936 1.00 91.44 187 ALA A N 1
ATOM 1516 C CA . ALA A 1 187 ? -17.831 6.721 29.535 1.00 91.44 187 ALA A CA 1
ATOM 1517 C C . ALA A 1 187 ? -19.165 7.273 29.001 1.00 91.44 187 ALA A C 1
ATOM 1519 O O . ALA A 1 187 ? -19.930 7.866 29.765 1.00 91.44 187 ALA A O 1
ATOM 1520 N N . ALA A 1 188 ? -19.461 7.082 27.712 1.00 90.56 188 ALA A N 1
ATOM 1521 C CA . ALA A 1 188 ? -20.754 7.437 27.134 1.00 90.56 188 ALA A CA 1
ATOM 1522 C C . ALA A 1 188 ? -21.885 6.556 27.695 1.00 90.56 188 ALA A C 1
ATOM 1524 O O . ALA A 1 188 ? -22.927 7.084 28.081 1.00 90.56 188 ALA A O 1
ATOM 1525 N N . ASP A 1 189 ? -21.656 5.249 27.831 1.00 91.25 189 ASP A N 1
ATOM 1526 C CA . ASP A 1 189 ? -22.636 4.306 28.380 1.00 91.25 189 ASP A CA 1
ATOM 1527 C C . ASP A 1 189 ? -22.979 4.626 29.846 1.00 91.25 189 ASP A C 1
ATOM 1529 O O . ASP A 1 189 ? -24.153 4.659 30.215 1.00 91.25 189 ASP A O 1
ATOM 1533 N N . VAL A 1 190 ? -21.981 4.969 30.672 1.00 93.25 190 VAL A N 1
ATOM 1534 C CA . VAL A 1 190 ? -22.203 5.407 32.064 1.00 93.25 190 VAL A CA 1
ATOM 1535 C C . VAL A 1 190 ? -23.024 6.695 32.123 1.00 93.25 190 VAL A C 1
ATOM 1537 O O . VAL A 1 190 ? -23.939 6.802 32.939 1.00 93.25 190 VAL A O 1
ATOM 1540 N N . ARG A 1 191 ? -22.740 7.676 31.255 1.00 93.19 191 ARG A N 1
ATOM 1541 C CA . ARG A 1 191 ? -23.525 8.922 31.190 1.00 93.19 191 ARG A CA 1
ATOM 1542 C C . ARG A 1 191 ? -24.976 8.651 30.804 1.00 93.19 191 ARG A C 1
ATOM 1544 O O . ARG A 1 191 ? -25.875 9.201 31.434 1.00 93.19 191 ARG A O 1
ATOM 1551 N N . ASN A 1 192 ? -25.200 7.776 29.827 1.00 94.12 192 ASN A N 1
ATOM 1552 C CA . ASN A 1 192 ? -26.542 7.381 29.408 1.00 94.12 192 ASN A CA 1
ATOM 1553 C C . ASN A 1 192 ? -27.292 6.658 30.538 1.00 94.12 192 ASN A C 1
ATOM 1555 O O . ASN A 1 192 ? -28.447 6.978 30.807 1.00 94.12 192 ASN A O 1
ATOM 1559 N N . ALA A 1 193 ? -26.631 5.745 31.256 1.00 94.12 193 ALA A N 1
ATOM 1560 C CA . ALA A 1 193 ? -27.223 5.055 32.401 1.00 94.12 193 ALA A CA 1
ATOM 1561 C C . ALA A 1 193 ? -27.582 6.021 33.542 1.00 94.12 193 ALA A C 1
ATOM 1563 O O . ALA A 1 193 ? -28.676 5.939 34.094 1.00 94.12 193 ALA A O 1
ATOM 1564 N N . LEU A 1 194 ? -26.699 6.970 33.872 1.00 94.62 194 LEU A N 1
ATOM 1565 C CA . LEU A 1 194 ? -26.972 7.989 34.891 1.00 94.62 194 LEU A CA 1
ATOM 1566 C C . LEU A 1 194 ? -28.117 8.923 34.485 1.00 94.62 194 LEU A C 1
ATOM 1568 O O . LEU A 1 194 ? -28.928 9.274 35.339 1.00 94.62 194 LEU A O 1
ATOM 1572 N N . SER A 1 195 ? -28.216 9.285 33.202 1.00 94.94 195 SER A N 1
ATOM 1573 C CA . SER A 1 195 ? -29.356 10.049 32.679 1.00 94.94 195 SER A CA 1
ATOM 1574 C C . SER A 1 195 ? -30.660 9.279 32.875 1.00 94.94 195 SER A C 1
ATOM 1576 O O . SER A 1 195 ? -31.599 9.813 33.452 1.00 94.94 195 SER A O 1
ATOM 1578 N N . LEU A 1 196 ? -30.691 7.995 32.501 1.00 93.75 196 LEU A N 1
ATOM 1579 C CA . LEU A 1 196 ? -31.866 7.137 32.678 1.00 93.75 196 LEU A CA 1
ATOM 1580 C C . LEU A 1 196 ? -32.257 6.973 34.152 1.00 93.75 196 LEU A C 1
ATOM 1582 O O . LEU A 1 196 ? -33.439 7.019 34.482 1.00 93.75 196 LEU A O 1
ATOM 1586 N N . VAL A 1 197 ? -31.281 6.802 35.049 1.00 93.75 197 VAL A N 1
ATOM 1587 C CA . VAL A 1 197 ? -31.532 6.742 36.498 1.00 93.75 197 VAL A CA 1
ATOM 1588 C C . VAL A 1 197 ? -32.082 8.075 37.005 1.00 93.75 197 VAL A C 1
ATOM 1590 O O . VAL A 1 197 ? -33.003 8.078 37.820 1.00 93.75 197 VAL A O 1
ATOM 1593 N N . SER A 1 198 ? -31.559 9.202 36.517 1.00 93.12 198 SER A N 1
ATOM 1594 C CA . SER A 1 198 ? -32.056 10.529 36.880 1.00 93.12 198 SER A CA 1
ATOM 1595 C C . SER A 1 198 ? -33.493 10.752 36.408 1.00 93.12 198 SER A C 1
ATOM 1597 O O . SER A 1 198 ? -34.293 11.278 37.180 1.00 93.12 198 SER A O 1
ATOM 1599 N N . ASP A 1 199 ? -33.830 10.325 35.192 1.00 92.56 199 ASP A N 1
ATOM 1600 C CA . ASP A 1 199 ? -35.183 10.424 34.636 1.00 92.56 199 ASP A CA 1
ATOM 1601 C C . ASP A 1 199 ? -36.154 9.504 35.390 1.00 92.56 199 ASP A C 1
ATOM 1603 O O . ASP A 1 199 ? -37.244 9.920 35.785 1.00 92.56 199 ASP A O 1
ATOM 1607 N N . ALA A 1 200 ? -35.734 8.274 35.698 1.00 90.69 200 ALA A N 1
ATOM 1608 C CA . ALA A 1 200 ? -36.526 7.341 36.496 1.00 90.69 200 ALA A CA 1
ATOM 1609 C C . ALA A 1 200 ? -36.758 7.854 37.928 1.00 90.69 200 ALA A C 1
ATOM 1611 O O . ALA A 1 200 ? -37.848 7.683 38.479 1.00 90.69 200 ALA A O 1
ATOM 1612 N N . ALA A 1 201 ? -35.764 8.518 38.527 1.00 88.19 201 ALA A N 1
ATOM 1613 C CA . ALA A 1 201 ? -35.884 9.092 39.862 1.00 88.19 201 ALA A CA 1
ATOM 1614 C C . ALA A 1 201 ? -36.909 10.237 39.925 1.00 88.19 201 ALA A C 1
ATOM 1616 O O . ALA A 1 201 ? -37.572 10.394 40.948 1.00 88.19 201 ALA A O 1
ATOM 1617 N N . GLN A 1 202 ? -37.098 10.994 38.839 1.00 87.25 202 GLN A N 1
ATOM 1618 C CA . GLN A 1 202 ? -38.142 12.028 38.759 1.00 87.25 202 GLN A CA 1
ATOM 1619 C C . GLN A 1 202 ? -39.559 11.437 38.717 1.00 87.25 202 GLN A C 1
ATOM 1621 O O . GLN A 1 202 ? -40.515 12.095 39.125 1.00 87.25 202 GLN A O 1
ATOM 1626 N N . CYS A 1 203 ? -39.706 10.193 38.257 1.00 83.25 203 CYS A N 1
ATOM 1627 C CA . CYS A 1 203 ? -40.986 9.488 38.223 1.00 83.25 203 CYS A CA 1
ATOM 1628 C C . CYS A 1 203 ? -41.305 8.718 39.516 1.00 83.25 203 CYS A C 1
ATOM 1630 O O . CYS A 1 203 ? -42.398 8.156 39.627 1.00 83.25 203 CYS A O 1
ATOM 1632 N N . LEU A 1 204 ? -40.397 8.675 40.501 1.00 76.06 204 LEU A N 1
ATOM 1633 C CA . LEU A 1 204 ? -40.681 8.036 41.786 1.00 76.06 204 LEU A CA 1
ATOM 1634 C C . LEU A 1 204 ? -41.717 8.866 42.568 1.00 76.06 204 LEU A C 1
ATOM 1636 O O . LEU A 1 204 ? -41.495 10.050 42.830 1.00 76.06 204 LEU A O 1
ATOM 1640 N N . PRO A 1 205 ? -42.856 8.275 42.978 1.00 69.88 205 PRO A N 1
ATOM 1641 C CA . PRO A 1 205 ? -43.875 9.005 43.713 1.00 69.88 205 PRO A CA 1
ATOM 1642 C C . PRO A 1 205 ? -43.335 9.435 45.082 1.00 69.88 205 PRO A C 1
ATOM 1644 O O . PRO A 1 205 ? -42.855 8.611 45.862 1.00 69.88 205 PRO A O 1
ATOM 1647 N N . ALA A 1 206 ? -43.515 10.715 45.422 1.00 59.84 206 ALA A N 1
ATOM 1648 C CA . ALA A 1 206 ? -43.089 11.333 46.686 1.00 59.84 206 ALA A CA 1
ATOM 1649 C C . ALA A 1 206 ? -43.596 10.629 47.970 1.00 59.84 206 ALA A C 1
ATOM 1651 O O . ALA A 1 206 ? -43.159 10.947 49.073 1.00 59.84 206 ALA A O 1
ATOM 1652 N N . ARG A 1 207 ? -44.518 9.664 47.850 1.00 54.38 207 ARG A N 1
ATOM 1653 C CA . ARG A 1 207 ? -45.127 8.940 48.975 1.00 54.38 207 ARG A CA 1
ATOM 1654 C C . ARG A 1 207 ? -44.289 7.789 49.537 1.00 54.38 207 ARG A C 1
ATOM 1656 O O . ARG A 1 207 ? -44.601 7.329 50.627 1.00 54.38 207 ARG A O 1
ATOM 1663 N N . LEU A 1 208 ? -43.213 7.360 48.873 1.00 54.25 208 LEU A N 1
ATOM 1664 C CA . LEU A 1 208 ? -42.339 6.295 49.399 1.00 54.25 208 LEU A CA 1
ATOM 1665 C C . LEU A 1 208 ? -41.493 6.728 50.616 1.00 54.25 208 LEU A C 1
ATOM 1667 O O . LEU A 1 208 ? -40.914 5.879 51.285 1.00 54.25 208 LEU A O 1
ATOM 1671 N N . GLY A 1 209 ? -41.438 8.029 50.930 1.00 53.16 209 GLY A N 1
ATOM 1672 C CA . GLY A 1 209 ? -40.727 8.572 52.096 1.00 53.16 209 GLY A CA 1
ATOM 1673 C C . GLY A 1 209 ? -41.584 8.789 53.349 1.00 53.16 209 GLY A C 1
ATOM 1674 O O . GLY A 1 209 ? -41.050 9.225 54.365 1.00 53.16 209 GLY A O 1
ATOM 1675 N N . GLN A 1 210 ? -42.896 8.521 53.305 1.00 54.81 210 GLN A N 1
ATOM 1676 C CA . GLN A 1 210 ? -43.776 8.680 54.468 1.00 54.81 210 GLN A CA 1
ATOM 1677 C C . GLN A 1 210 ? -44.059 7.313 55.116 1.00 54.81 210 GLN A C 1
ATOM 1679 O O . GLN A 1 210 ? -44.833 6.531 54.551 1.00 54.81 210 GLN A O 1
ATOM 1684 N N . PRO A 1 211 ? -43.493 7.018 56.308 1.00 57.06 211 PRO A N 1
ATOM 1685 C CA . PRO A 1 211 ? -43.689 5.735 56.993 1.00 57.06 211 PRO A CA 1
ATOM 1686 C C . PRO A 1 211 ? -45.153 5.471 57.383 1.00 57.06 211 PRO A C 1
ATOM 1688 O O . PRO A 1 211 ? -45.515 4.342 57.695 1.00 57.06 211 PRO A O 1
ATOM 1691 N N . GLU A 1 212 ? -46.017 6.485 57.323 1.00 59.09 212 GLU A N 1
ATOM 1692 C CA . GLU A 1 212 ? -47.424 6.391 57.726 1.00 59.09 212 GLU A CA 1
ATOM 1693 C C . GLU A 1 212 ? -48.325 5.657 56.718 1.00 59.09 212 GLU A C 1
ATOM 1695 O O . GLU A 1 212 ? -49.470 5.346 57.037 1.00 59.09 212 GLU A O 1
ATOM 1700 N N . THR A 1 213 ? -47.834 5.351 55.511 1.00 55.88 213 THR A N 1
ATOM 1701 C CA . THR A 1 213 ? -48.655 4.720 54.455 1.00 55.88 213 THR A CA 1
ATOM 1702 C C . THR A 1 213 ? -48.454 3.207 54.305 1.00 55.88 213 THR A C 1
ATOM 1704 O O . THR A 1 213 ? -49.136 2.571 53.501 1.00 55.88 213 THR A O 1
ATOM 1707 N N . SER A 1 214 ? -47.583 2.597 55.113 1.00 54.09 214 SER A N 1
ATOM 1708 C CA . SER A 1 214 ? -47.372 1.146 55.135 1.00 54.09 214 SER A CA 1
ATOM 1709 C C . SER A 1 214 ? -48.402 0.453 56.040 1.00 54.09 214 SER A C 1
ATOM 1711 O O . SER A 1 214 ? -48.188 0.325 57.241 1.00 54.09 214 SER A O 1
ATOM 1713 N N . LEU A 1 215 ? -49.493 -0.026 55.432 1.00 54.41 215 LEU A N 1
ATOM 1714 C CA . LEU A 1 215 ? -50.392 -1.078 55.939 1.00 54.41 215 LEU A CA 1
ATOM 1715 C C . LEU A 1 215 ? -50.986 -0.852 57.345 1.00 54.41 215 LEU A C 1
ATOM 1717 O O . LEU A 1 215 ? -50.579 -1.462 58.330 1.00 54.41 215 LEU A O 1
ATOM 1721 N N . ARG A 1 216 ? -52.073 -0.073 57.405 1.00 48.56 216 ARG A N 1
ATOM 1722 C CA . ARG A 1 216 ? -53.208 -0.440 58.266 1.00 48.56 216 ARG A CA 1
ATOM 1723 C C . ARG A 1 216 ? -54.099 -1.399 57.469 1.00 48.56 216 ARG A C 1
ATOM 1725 O O . ARG A 1 216 ? -54.919 -0.942 56.675 1.00 48.56 216 ARG A O 1
ATOM 1732 N N . GLN A 1 217 ? -53.895 -2.700 57.645 1.00 47.06 217 GLN A N 1
ATOM 1733 C CA . GLN A 1 217 ? -54.920 -3.728 57.443 1.00 47.06 217 GLN A CA 1
ATOM 1734 C C . GLN A 1 217 ? -55.091 -4.476 58.757 1.00 47.06 217 GLN A C 1
ATOM 1736 O O . GLN A 1 217 ? -54.050 -4.754 59.393 1.00 47.06 217 GLN A O 1
#

Organism: NCBI:txid1798487

pLDDT: mean 77.36, std 16.79, range [35.81, 96.56]

Secondary structure (DSSP, 8-state):
-------------S-TTGGGS----GGGTT--HHHHHHHHHHHHHHHHHHHHHHHHT-S---TT-S-STTSSPPPHHHHHHHHHSTT----SS--HHHHHHHHHHHHHHHHHHHHHHHH-HHHHHHHTT----TTTSHHHHHHHHHHHHHHHHHHHHHHHHHHHHHHHHHHHHHHHHHHHHHHHHHHHHHHHHHHHHHHHHHTS-GGGG-GGGS---

Foldseek 3Di:
DDDDPPDDPPPPPPDPPVLVDQDQFPQCPPAFPVRLLVSLVVLVVVLLVQQVVQLVDPQDAPLPDPDCFQRGADGPSLQVLLVRFDPRDPDPGCGLVSSVVSLVRSLSNSLSVLVVCLVDVPSNCVSVVHDDDDPDCPPVSNVVSVVVSVVSNVVVVVVSVVSVVVSVVVVVCSVVSSNVVSVVVVVVVVVVVVVVVVVVVVVPDPPVPDPVPPDPD